Protein AF-J2XQG7-F1 (afdb_monomer_lite)

Radius of gyration: 23.98 Å; chains: 1; bounding box: 60×44×71 Å

Structure (mmCIF, N/CA/C/O backbone):
data_AF-J2XQG7-F1
#
_entry.id   AF-J2XQG7-F1
#
loop_
_atom_site.group_PDB
_atom_site.id
_atom_site.type_symbol
_atom_site.label_atom_id
_atom_site.label_alt_id
_atom_site.label_comp_id
_atom_site.label_asym_id
_atom_site.label_entity_id
_atom_site.label_seq_id
_atom_site.pdbx_PDB_ins_code
_atom_site.Cartn_x
_atom_site.Cartn_y
_atom_site.Cartn_z
_atom_site.occupancy
_atom_site.B_iso_or_equiv
_atom_site.auth_seq_id
_atom_site.auth_comp_id
_atom_site.auth_asym_id
_atom_site.auth_atom_id
_atom_site.pdbx_PDB_model_num
ATOM 1 N N . MET A 1 1 ? -38.562 15.588 11.952 1.00 36.75 1 MET A N 1
ATOM 2 C CA . MET A 1 1 ? -37.140 15.198 11.876 1.00 36.75 1 MET A CA 1
ATOM 3 C C . MET A 1 1 ? -36.953 14.105 12.907 1.00 36.75 1 MET A C 1
ATOM 5 O O . MET A 1 1 ? -37.018 14.403 14.089 1.00 36.75 1 MET A O 1
ATOM 9 N N . ASN A 1 2 ? -36.928 12.848 12.463 1.00 40.91 2 ASN A N 1
ATOM 10 C CA . ASN A 1 2 ? -36.758 11.686 13.334 1.00 40.91 2 ASN A CA 1
ATOM 11 C C . ASN A 1 2 ? -35.252 11.549 13.571 1.00 40.91 2 ASN A C 1
ATOM 13 O O . ASN A 1 2 ? -34.548 11.058 12.694 1.00 40.91 2 ASN A O 1
ATOM 17 N N . ASP A 1 3 ? -34.755 12.061 14.696 1.00 47.22 3 ASP A N 1
ATOM 18 C CA . ASP A 1 3 ? -33.438 11.660 15.183 1.00 47.22 3 ASP A CA 1
ATOM 19 C C . ASP A 1 3 ? -33.535 10.164 15.495 1.00 47.22 3 ASP A C 1
ATOM 21 O O . ASP A 1 3 ? -34.247 9.772 16.422 1.00 47.22 3 ASP A O 1
ATOM 25 N N . GLU A 1 4 ? -32.877 9.321 14.697 1.00 57.00 4 GLU A N 1
ATOM 26 C CA . GLU A 1 4 ? -32.637 7.926 15.065 1.00 57.00 4 GLU A CA 1
ATOM 27 C C . GLU A 1 4 ? -31.910 7.933 16.414 1.00 57.00 4 GLU A C 1
ATOM 29 O O . GLU A 1 4 ? -30.736 8.299 16.534 1.00 57.00 4 GLU A O 1
ATOM 34 N N . ARG A 1 5 ? -32.664 7.632 17.472 1.00 76.25 5 ARG A N 1
ATOM 35 C CA . ARG A 1 5 ? -32.152 7.515 18.832 1.00 76.25 5 ARG A CA 1
ATOM 36 C C . ARG A 1 5 ? -31.210 6.318 18.838 1.00 76.25 5 ARG A C 1
ATOM 38 O O . ARG A 1 5 ? -31.680 5.192 18.791 1.00 76.25 5 ARG A O 1
ATOM 45 N N . CYS A 1 6 ? -29.907 6.582 18.891 1.00 86.56 6 CYS A N 1
ATOM 46 C CA . CYS A 1 6 ? -28.910 5.533 19.064 1.00 86.56 6 CYS A CA 1
ATOM 47 C C . CYS A 1 6 ? -29.223 4.735 20.335 1.00 86.56 6 CYS A C 1
ATOM 49 O O . CYS A 1 6 ? -29.317 5.325 21.419 1.00 86.56 6 CYS A O 1
ATOM 51 N N . ASP A 1 7 ? -29.394 3.425 20.189 1.00 92.06 7 ASP A N 1
ATOM 52 C CA . ASP A 1 7 ? -29.777 2.517 21.268 1.00 92.06 7 ASP A CA 1
ATOM 53 C C . ASP A 1 7 ? -28.797 1.338 21.412 1.00 92.06 7 ASP A C 1
ATOM 55 O O . ASP A 1 7 ? -27.760 1.260 20.747 1.00 92.06 7 ASP A O 1
ATOM 59 N N . ILE A 1 8 ? -29.082 0.434 22.351 1.00 92.94 8 ILE A N 1
ATOM 60 C CA . ILE A 1 8 ? -28.215 -0.71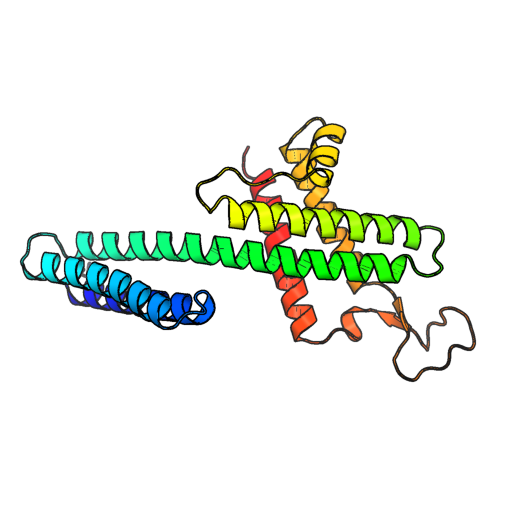2 22.648 1.00 92.94 8 ILE A CA 1
ATOM 61 C C . ILE A 1 8 ? -28.076 -1.684 21.462 1.00 92.94 8 ILE A C 1
ATOM 63 O O . ILE A 1 8 ? -27.055 -2.371 21.350 1.00 92.94 8 ILE A O 1
ATOM 67 N N . HIS A 1 9 ? -29.045 -1.732 20.543 1.00 95.06 9 HIS A N 1
ATOM 68 C CA . HIS A 1 9 ? -28.960 -2.580 19.356 1.00 95.06 9 HIS A CA 1
ATOM 69 C C . HIS A 1 9 ? -27.910 -2.059 18.375 1.00 95.06 9 HIS A C 1
ATOM 71 O O . HIS A 1 9 ? -27.166 -2.867 17.814 1.00 95.06 9 HIS A O 1
ATOM 77 N N . ASP A 1 10 ? -27.773 -0.738 18.227 1.00 96.19 10 ASP A N 1
ATOM 78 C CA . ASP A 1 10 ? -26.707 -0.140 17.413 1.00 96.19 10 ASP A CA 1
ATOM 79 C C . ASP A 1 10 ? -25.318 -0.496 17.953 1.00 96.19 10 ASP A C 1
ATOM 81 O O . ASP A 1 10 ? -24.416 -0.852 17.188 1.00 96.19 10 ASP A O 1
ATOM 85 N N . VAL A 1 11 ? -25.153 -0.441 19.280 1.00 97.00 11 VAL A N 1
ATOM 86 C CA . VAL A 1 11 ? -23.903 -0.817 19.958 1.00 97.00 11 VAL A CA 1
ATOM 87 C C . VAL A 1 11 ? -23.609 -2.299 19.750 1.00 97.00 11 VAL A C 1
ATOM 89 O O . VAL A 1 11 ? -22.506 -2.653 19.342 1.00 97.00 11 VAL A O 1
ATOM 92 N N . THR A 1 12 ? -24.604 -3.162 19.967 1.00 97.00 12 THR A N 1
ATOM 93 C CA . THR A 1 12 ? -24.468 -4.622 19.827 1.00 97.00 12 THR A CA 1
ATOM 94 C C . THR A 1 12 ? -24.119 -5.024 18.393 1.00 97.00 12 THR A C 1
ATOM 96 O O . THR A 1 12 ? -23.291 -5.911 18.172 1.00 97.00 12 THR A O 1
ATOM 99 N N . LYS A 1 13 ? -24.711 -4.348 17.401 1.00 97.69 13 LYS A N 1
ATOM 100 C CA . LYS A 1 13 ? -24.389 -4.557 15.988 1.00 97.69 13 LYS A CA 1
ATOM 101 C C . LYS A 1 13 ? -22.944 -4.166 15.685 1.00 97.69 13 LYS A C 1
ATOM 103 O O . LYS A 1 13 ? -22.204 -4.987 15.156 1.00 97.69 13 LYS A O 1
ATOM 108 N N . ALA A 1 14 ? -22.525 -2.960 16.070 1.00 97.69 14 ALA A N 1
ATOM 109 C CA . ALA A 1 14 ? -21.151 -2.510 15.848 1.00 97.69 14 ALA A CA 1
ATOM 110 C C . ALA A 1 14 ? -20.127 -3.412 16.562 1.00 97.69 14 ALA A C 1
ATOM 112 O O . ALA A 1 14 ? -19.063 -3.699 16.020 1.00 97.69 14 ALA A O 1
ATOM 113 N N . ALA A 1 15 ? -20.455 -3.881 17.767 1.00 97.75 15 ALA A N 1
ATOM 114 C CA . ALA A 1 15 ? -19.637 -4.815 18.531 1.00 97.75 15 ALA A CA 1
ATOM 115 C C . ALA A 1 15 ? -19.493 -6.162 17.807 1.00 97.75 15 ALA A C 1
ATOM 117 O O . ALA A 1 15 ? -18.392 -6.701 17.710 1.00 97.75 15 ALA A O 1
ATOM 118 N N . SER A 1 16 ? -20.586 -6.672 17.235 1.00 97.88 16 SER A N 1
ATOM 119 C CA . SER A 1 16 ? -20.568 -7.891 16.419 1.00 97.88 16 SER A CA 1
ATOM 120 C C . SER A 1 16 ? -19.705 -7.723 15.166 1.00 97.88 16 SER A C 1
ATOM 122 O O . SER A 1 16 ? -18.926 -8.619 14.841 1.00 97.88 16 SER A O 1
ATOM 124 N N . ASP A 1 17 ? -19.790 -6.568 14.499 1.00 97.81 17 ASP A N 1
ATOM 125 C CA . ASP A 1 17 ? -18.958 -6.242 13.335 1.00 97.81 17 ASP A CA 1
ATOM 126 C C . ASP A 1 17 ? -17.464 -6.188 13.714 1.00 97.81 17 ASP A C 1
ATOM 128 O O . ASP A 1 17 ? -16.626 -6.758 13.012 1.00 97.81 17 ASP A O 1
ATOM 132 N N . LEU A 1 18 ? -17.126 -5.586 14.863 1.00 97.75 18 LEU A N 1
ATOM 133 C CA . LEU A 1 18 ? -15.762 -5.561 15.403 1.00 97.75 18 LEU A CA 1
ATOM 134 C C . LEU A 1 18 ? -15.222 -6.964 15.693 1.00 97.75 18 LEU A C 1
ATOM 136 O O . LEU A 1 18 ? -14.103 -7.286 15.291 1.00 97.75 18 LEU A O 1
ATOM 140 N N . VAL A 1 19 ? -16.015 -7.817 16.342 1.00 97.56 19 VAL A N 1
ATOM 141 C CA . VAL A 1 19 ? -15.622 -9.206 16.623 1.00 97.56 19 VAL A CA 1
ATOM 142 C C . VAL A 1 19 ? -15.432 -9.994 15.329 1.00 97.56 19 VAL A C 1
ATOM 144 O O . VAL A 1 19 ? -14.422 -10.681 15.176 1.00 97.56 19 VAL A O 1
ATOM 147 N N . ALA A 1 20 ? -16.351 -9.868 14.369 1.00 96.62 20 ALA A N 1
ATOM 148 C CA . ALA A 1 20 ? -16.236 -10.531 13.072 1.00 96.62 20 ALA A CA 1
ATOM 149 C C . ALA A 1 20 ? -14.968 -10.093 12.320 1.00 96.62 20 ALA A C 1
ATOM 151 O O . ALA A 1 20 ? -14.251 -10.929 11.759 1.00 96.62 20 ALA A O 1
ATOM 152 N N . PHE A 1 21 ? -14.655 -8.798 12.358 1.00 95.56 21 PHE A N 1
ATOM 153 C CA . PHE A 1 21 ? -13.432 -8.259 11.779 1.00 95.56 21 PHE A CA 1
AT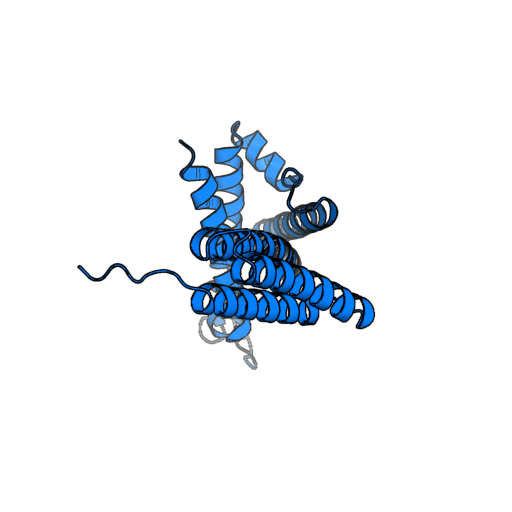OM 154 C C . PHE A 1 21 ? -12.175 -8.790 12.486 1.00 95.56 21 PHE A C 1
ATOM 156 O O . PHE A 1 21 ? -11.244 -9.246 11.817 1.00 95.56 21 PHE A O 1
ATOM 163 N N . GLY A 1 22 ? -12.175 -8.832 13.822 1.00 94.44 22 GLY A N 1
ATOM 164 C CA . GLY A 1 22 ? -11.109 -9.437 14.623 1.00 94.44 22 GLY A CA 1
ATOM 165 C C . GLY A 1 22 ? -10.866 -10.908 14.267 1.00 94.44 22 GLY A C 1
ATOM 166 O O . GLY A 1 22 ? -9.731 -11.298 13.999 1.00 94.44 22 GLY A O 1
ATOM 167 N N . CYS A 1 23 ? -11.923 -11.714 14.150 1.00 92.44 23 CYS A N 1
ATOM 168 C CA . CYS A 1 23 ? -11.818 -13.107 13.706 1.00 92.44 23 CYS A CA 1
ATOM 169 C C . CYS A 1 23 ? -11.203 -13.222 12.301 1.00 92.44 23 CYS A C 1
ATOM 171 O O . CYS A 1 23 ? -10.328 -14.059 12.071 1.00 92.44 23 CYS A O 1
ATOM 173 N N . SER A 1 24 ? -11.620 -12.360 11.366 1.00 92.75 24 SER A N 1
ATOM 174 C CA . SER A 1 24 ? -11.073 -12.335 10.005 1.00 92.75 24 SER A CA 1
ATOM 175 C C . SER A 1 24 ? -9.581 -11.985 9.988 1.00 92.75 24 SER A C 1
ATOM 177 O O . SER A 1 24 ? -8.809 -12.620 9.266 1.00 92.75 24 SER A O 1
ATOM 179 N N . ILE A 1 25 ? -9.149 -10.995 10.775 1.00 91.38 25 ILE A N 1
ATOM 180 C CA . ILE A 1 25 ? -7.727 -10.640 10.900 1.00 91.38 25 ILE A CA 1
ATOM 181 C C . ILE A 1 25 ? -6.951 -11.794 11.530 1.00 91.38 25 ILE A C 1
ATOM 183 O O . ILE A 1 25 ? -5.917 -12.190 10.999 1.00 91.38 25 ILE A O 1
ATOM 187 N N . GLY A 1 26 ? -7.463 -12.366 12.623 1.00 88.94 26 GLY A N 1
ATOM 188 C CA . GLY A 1 26 ? -6.830 -13.493 13.299 1.00 88.94 26 GLY A CA 1
ATOM 189 C C . GLY A 1 26 ? -6.571 -14.647 12.333 1.00 88.94 26 GLY A C 1
ATOM 190 O O . GLY A 1 26 ? -5.436 -15.094 12.205 1.00 88.94 26 GLY A O 1
ATOM 191 N N . ALA A 1 27 ? -7.586 -15.057 11.571 1.00 87.38 27 ALA A N 1
ATOM 192 C CA . ALA A 1 27 ? -7.476 -16.158 10.614 1.00 87.38 27 ALA A CA 1
ATOM 193 C C . ALA A 1 27 ? -6.526 -15.885 9.431 1.00 87.38 27 ALA A C 1
ATOM 195 O O . ALA A 1 27 ? -6.040 -16.830 8.813 1.00 87.38 27 ALA A O 1
ATOM 196 N N . THR A 1 28 ? -6.281 -14.617 9.087 1.00 83.19 28 THR A N 1
ATOM 197 C CA . THR A 1 28 ? -5.463 -14.240 7.920 1.00 83.19 28 THR A CA 1
ATOM 198 C C . THR A 1 28 ? -4.027 -13.859 8.271 1.00 83.19 28 THR A C 1
ATOM 200 O O . THR A 1 28 ? -3.141 -14.050 7.443 1.00 83.19 28 THR A O 1
ATOM 203 N N . GLN A 1 29 ? -3.785 -13.333 9.474 1.00 81.75 29 GLN A N 1
ATOM 204 C CA . GLN A 1 29 ? -2.489 -12.775 9.883 1.00 81.75 29 GLN A CA 1
ATOM 205 C C . GLN A 1 29 ? -1.785 -13.603 10.967 1.00 81.75 29 GLN A C 1
ATOM 207 O O . GLN A 1 29 ? -0.560 -13.554 11.076 1.00 81.75 29 GLN A O 1
ATOM 212 N N . LEU A 1 30 ? -2.528 -14.367 11.775 1.00 83.81 30 LEU A N 1
ATOM 213 C CA . LEU A 1 30 ? -1.962 -15.211 12.827 1.00 83.81 30 LEU A CA 1
ATOM 214 C C . LEU A 1 30 ? -1.954 -16.659 12.344 1.00 83.81 30 LEU A C 1
ATOM 216 O O . LEU A 1 30 ? -2.993 -17.202 11.996 1.00 83.81 30 LEU A O 1
ATOM 220 N N . TYR A 1 31 ? -0.787 -17.300 12.325 1.00 80.31 31 TYR A N 1
ATOM 221 C CA . TYR A 1 31 ? -0.660 -18.695 11.877 1.00 80.31 31 TYR A CA 1
ATOM 222 C C . TYR A 1 31 ? -0.950 -19.712 12.986 1.00 80.31 31 TYR A C 1
ATOM 224 O O . TYR A 1 31 ? -1.328 -20.847 12.705 1.00 80.31 31 TYR A O 1
ATOM 232 N N . ASP A 1 32 ? -0.760 -19.315 14.242 1.00 90.44 32 ASP A N 1
ATOM 233 C CA . ASP A 1 32 ? -0.923 -20.181 15.403 1.00 90.44 32 ASP A CA 1
ATOM 234 C C . ASP A 1 32 ? -2.371 -20.140 15.916 1.00 90.44 32 ASP A C 1
ATOM 236 O O . ASP A 1 32 ? -2.903 -19.072 16.227 1.00 90.44 32 ASP A O 1
ATOM 240 N N . SER A 1 33 ? -3.014 -21.307 16.015 1.00 86.31 33 SER A N 1
ATOM 241 C CA . SER A 1 33 ? -4.419 -21.415 16.428 1.00 86.31 33 SER A CA 1
ATOM 242 C C . SER A 1 33 ? -4.670 -20.932 17.858 1.00 86.31 33 SER A C 1
ATOM 244 O O . SER A 1 33 ? -5.756 -20.436 18.148 1.00 86.31 33 SER A O 1
ATOM 246 N N . PHE A 1 34 ? -3.688 -21.041 18.757 1.00 90.50 34 PHE A N 1
ATOM 247 C CA . PHE A 1 34 ? -3.813 -20.507 20.110 1.00 90.50 34 PHE A CA 1
ATOM 248 C C . PHE A 1 34 ? -3.767 -18.974 20.094 1.00 90.50 34 PHE A C 1
ATOM 250 O O . PHE A 1 34 ? -4.625 -18.343 20.709 1.00 90.50 34 PHE A O 1
ATOM 257 N N . LEU A 1 35 ? -2.856 -18.367 19.325 1.00 89.88 35 LEU A N 1
ATOM 258 C CA . LEU A 1 35 ? -2.821 -16.910 19.137 1.00 89.88 35 LEU A CA 1
ATOM 259 C C . LEU A 1 35 ? -4.094 -16.381 18.462 1.00 89.88 35 LEU A C 1
ATOM 261 O O . LEU A 1 35 ? -4.607 -15.340 18.868 1.00 89.88 35 LEU A O 1
ATOM 265 N N . GLN A 1 36 ? -4.642 -17.102 17.478 1.00 90.62 36 GLN A N 1
ATOM 266 C CA . GLN A 1 36 ? -5.925 -16.760 16.850 1.00 90.62 36 GLN A CA 1
ATOM 267 C C . GLN A 1 36 ? -7.070 -16.720 17.870 1.00 90.62 36 GLN A C 1
ATOM 269 O O . GLN A 1 36 ? -7.842 -15.756 17.900 1.00 90.62 36 GLN A O 1
ATOM 274 N N . LEU A 1 37 ? -7.176 -17.754 18.713 1.00 89.56 37 LEU A N 1
ATOM 275 C CA . LEU A 1 37 ? -8.199 -17.838 19.757 1.00 89.56 37 LEU A CA 1
ATOM 276 C C . LEU A 1 37 ? -8.004 -16.758 20.822 1.00 89.56 37 LEU A C 1
ATOM 278 O O . LEU A 1 37 ? -8.970 -16.103 21.208 1.00 89.56 37 LEU A O 1
ATOM 282 N N . GLN A 1 38 ? -6.764 -16.533 21.260 1.00 93.12 38 GLN A N 1
ATOM 283 C CA . GLN A 1 38 ? -6.439 -15.503 22.241 1.00 93.12 38 GLN A CA 1
ATOM 284 C C . GLN A 1 38 ? -6.799 -14.109 21.717 1.00 93.12 38 GLN A C 1
ATOM 286 O O . GLN A 1 38 ? -7.462 -13.345 22.414 1.00 93.12 38 GLN A O 1
ATOM 291 N N . PHE A 1 39 ? -6.426 -13.797 20.476 1.00 94.31 39 PHE A N 1
ATOM 292 C CA . PHE A 1 39 ? -6.758 -12.525 19.843 1.00 94.31 39 PHE A CA 1
ATOM 293 C C . PHE A 1 39 ? -8.273 -12.332 19.707 1.00 94.31 39 PHE A C 1
ATOM 295 O O . PHE A 1 39 ? -8.808 -11.310 20.133 1.00 94.31 39 PHE A O 1
ATOM 302 N N . SER A 1 40 ? -8.983 -13.344 19.199 1.00 92.56 40 SER A N 1
ATOM 303 C CA . SER A 1 40 ? -10.446 -13.296 19.059 1.00 92.56 40 SER A CA 1
ATOM 304 C C . SER A 1 40 ? -11.142 -13.126 20.415 1.00 92.56 40 SER A C 1
ATOM 306 O O . SER A 1 40 ? -12.129 -12.396 20.521 1.00 92.56 40 SER A O 1
ATOM 308 N N . SER A 1 41 ? -10.602 -13.749 21.470 1.00 94.50 41 SER A N 1
ATOM 309 C CA . SER A 1 41 ? -11.085 -13.576 22.841 1.00 94.50 41 SER A CA 1
ATOM 310 C C . SER A 1 41 ? -10.869 -12.154 23.352 1.00 94.50 41 SER A C 1
ATOM 312 O O . SER A 1 41 ? -11.775 -11.624 23.979 1.00 94.50 41 SER A O 1
ATOM 314 N N . ILE A 1 42 ? -9.717 -11.527 23.088 1.00 96.62 42 ILE A N 1
ATOM 315 C CA . ILE A 1 42 ? -9.440 -10.142 23.509 1.00 96.62 42 ILE A CA 1
ATOM 316 C C . ILE A 1 42 ? -10.454 -9.179 22.879 1.00 96.62 42 ILE A C 1
ATOM 318 O O . ILE A 1 42 ? -11.067 -8.385 23.590 1.00 96.62 42 ILE A O 1
ATOM 322 N N . VAL A 1 43 ? -10.685 -9.298 21.568 1.00 96.75 43 VAL A N 1
ATOM 323 C CA . VAL A 1 43 ? -11.647 -8.445 20.848 1.00 96.75 43 VAL A CA 1
ATOM 324 C C . VAL A 1 43 ? -13.075 -8.671 21.360 1.00 96.75 43 VAL A C 1
ATOM 326 O O . VAL A 1 43 ? -13.813 -7.713 21.586 1.00 96.75 43 VAL A O 1
ATOM 329 N N . SER A 1 44 ? -13.456 -9.930 21.597 1.00 96.94 44 SER A N 1
ATOM 330 C CA . SER A 1 44 ? -14.783 -10.277 22.127 1.00 96.94 44 SER A CA 1
ATOM 331 C C . SER A 1 44 ? -14.996 -9.762 23.550 1.00 96.94 44 SER A C 1
ATOM 333 O O . SER A 1 44 ? -16.070 -9.247 23.853 1.00 96.94 44 SER A O 1
ATOM 335 N N . SER A 1 45 ? -13.986 -9.868 24.417 1.00 97.88 45 SER A N 1
ATOM 336 C CA . SER A 1 45 ? -14.050 -9.340 25.782 1.00 97.88 45 SER A CA 1
ATOM 337 C C . SER A 1 45 ? -14.229 -7.826 25.780 1.00 97.88 45 SER A C 1
ATOM 339 O O . SER A 1 45 ? -15.148 -7.340 26.429 1.00 97.88 45 SER A O 1
ATOM 341 N N . TYR A 1 46 ? -13.443 -7.095 24.981 1.00 97.75 46 TYR A N 1
ATOM 342 C CA . TYR A 1 46 ? -13.605 -5.646 24.832 1.00 97.75 46 TYR A CA 1
ATOM 343 C C . TYR A 1 46 ? -15.024 -5.275 24.376 1.00 97.75 46 TYR A C 1
ATOM 345 O O . TYR A 1 46 ? -15.683 -4.428 24.974 1.00 97.75 46 TYR A O 1
ATOM 353 N N . ALA A 1 47 ? -15.527 -5.947 23.337 1.00 97.69 47 ALA A N 1
ATOM 354 C CA . ALA A 1 47 ? -16.859 -5.694 22.802 1.00 97.69 47 ALA A CA 1
ATOM 355 C C . ALA A 1 47 ? -17.967 -5.934 23.848 1.00 97.69 47 ALA A C 1
ATOM 357 O O . ALA A 1 47 ? -18.867 -5.105 24.003 1.00 97.69 47 ALA A O 1
ATOM 358 N N . ASN A 1 48 ? -17.871 -7.034 24.602 1.00 98.06 48 ASN A N 1
ATOM 359 C CA . ASN A 1 48 ? -18.820 -7.376 25.661 1.00 98.06 48 ASN A CA 1
ATOM 360 C C . ASN A 1 48 ? -18.764 -6.396 26.839 1.00 98.06 48 ASN A C 1
ATOM 362 O O . ASN A 1 48 ? -19.817 -6.008 27.339 1.00 98.06 48 ASN A O 1
ATOM 366 N N . GLU A 1 49 ? -17.572 -5.953 27.248 1.00 98.06 49 GLU A N 1
ATOM 367 C CA . GLU A 1 49 ? -17.408 -4.944 28.304 1.00 98.06 49 GLU A CA 1
ATOM 368 C C . GLU A 1 49 ? -18.123 -3.633 27.946 1.00 98.06 49 GLU A C 1
ATOM 370 O O . GLU A 1 49 ? -18.783 -3.028 28.793 1.00 98.06 49 GLU A O 1
ATOM 375 N N . ILE A 1 50 ? -18.057 -3.205 26.680 1.00 98.12 50 ILE A N 1
ATOM 376 C CA . ILE A 1 50 ? -18.767 -2.004 26.223 1.00 98.12 50 ILE A CA 1
ATOM 377 C C . ILE A 1 50 ? -20.285 -2.212 26.195 1.00 98.12 50 ILE A C 1
ATOM 379 O O . ILE A 1 50 ? -21.015 -1.320 26.630 1.00 98.12 50 ILE A O 1
ATOM 383 N N . ILE A 1 51 ? -20.770 -3.362 25.713 1.00 97.81 51 ILE A N 1
ATOM 384 C CA . ILE A 1 51 ? -22.208 -3.681 25.720 1.00 97.81 51 ILE A CA 1
ATOM 385 C C . ILE A 1 51 ? -22.741 -3.675 27.156 1.00 97.81 51 ILE A C 1
ATOM 387 O O . ILE A 1 51 ? -23.747 -3.021 27.426 1.00 97.81 51 ILE A O 1
ATOM 391 N N . GLN A 1 52 ? -22.045 -4.341 28.079 1.00 97.88 52 GLN A N 1
ATOM 392 C CA . GLN A 1 52 ? -22.441 -4.421 29.483 1.00 97.88 52 GLN A CA 1
ATOM 393 C C . GLN A 1 52 ? -22.459 -3.038 30.146 1.00 97.88 52 GLN A C 1
ATOM 395 O O . GLN A 1 52 ? -23.417 -2.699 30.832 1.00 97.88 52 GLN A O 1
ATOM 400 N N . ALA A 1 53 ? -21.461 -2.190 29.878 1.00 97.38 53 ALA A N 1
ATOM 401 C CA . ALA A 1 53 ? -21.442 -0.827 30.404 1.00 97.38 53 ALA A CA 1
ATOM 402 C C . ALA A 1 53 ? -22.610 0.040 29.889 1.00 97.38 53 ALA A C 1
ATOM 404 O O . ALA A 1 53 ? -23.046 0.954 30.591 1.00 97.38 53 ALA A O 1
ATOM 405 N N . VAL A 1 54 ? -23.116 -0.216 28.676 1.00 97.38 54 VAL A N 1
ATOM 406 C CA . VAL A 1 54 ? -24.324 0.448 28.151 1.00 97.38 54 VAL A CA 1
ATOM 407 C C . VAL A 1 54 ? -25.587 -0.107 28.811 1.00 97.38 54 VAL A C 1
ATOM 409 O O . VAL A 1 54 ? -26.445 0.679 29.210 1.00 97.38 54 VAL A O 1
ATOM 412 N N . ASP A 1 55 ? -25.697 -1.431 28.940 1.00 96.56 55 ASP A N 1
ATOM 413 C CA . ASP A 1 55 ? -26.857 -2.117 29.532 1.00 96.56 55 ASP A CA 1
ATOM 414 C C . ASP A 1 55 ? -27.061 -1.740 31.008 1.00 96.56 55 ASP A C 1
ATOM 416 O O . ASP A 1 55 ? -28.162 -1.400 31.436 1.00 96.56 55 ASP A O 1
ATOM 420 N N . GLU A 1 56 ? -25.967 -1.676 31.770 1.00 96.94 56 GLU A N 1
ATOM 421 C CA . GLU A 1 56 ? -25.957 -1.243 33.172 1.00 96.94 56 GLU A CA 1
ATOM 422 C C . GLU A 1 56 ? -26.123 0.282 33.336 1.00 96.94 56 GLU A C 1
ATOM 424 O O . GLU A 1 56 ? -26.185 0.792 34.457 1.00 96.94 56 GLU A O 1
ATOM 429 N N . GLY A 1 57 ? -26.186 1.036 32.233 1.00 94.69 57 GLY A N 1
ATOM 430 C CA . GLY A 1 57 ? -26.335 2.491 32.242 1.00 94.69 57 GLY A CA 1
ATOM 431 C C . GLY A 1 57 ? -25.095 3.257 32.719 1.00 94.69 57 GLY A C 1
ATOM 432 O O . GLY A 1 57 ? -25.197 4.449 33.012 1.00 94.69 57 GLY A O 1
ATOM 433 N N . LEU A 1 58 ? -23.927 2.605 32.787 1.00 97.38 58 LEU A N 1
ATOM 434 C CA . LEU A 1 58 ? -22.648 3.234 33.144 1.00 97.38 58 LEU A CA 1
ATOM 435 C C . LEU A 1 58 ? -22.174 4.215 32.063 1.00 97.38 58 LEU A C 1
ATOM 437 O O . LEU A 1 58 ? -21.546 5.230 32.373 1.00 97.38 58 LEU A O 1
ATOM 441 N N . ILE A 1 59 ? -22.480 3.926 30.795 1.00 97.00 59 ILE A N 1
ATOM 442 C CA . ILE A 1 59 ? -22.276 4.826 29.654 1.00 97.00 59 ILE A CA 1
ATOM 443 C C . ILE A 1 59 ? -23.525 4.867 28.769 1.00 97.00 59 ILE A C 1
ATOM 445 O O . ILE A 1 59 ? -24.324 3.937 28.733 1.00 97.00 59 ILE A O 1
ATOM 449 N N . SER A 1 60 ? -23.693 5.948 28.007 1.00 96.94 60 SER A N 1
ATOM 450 C CA . SER A 1 60 ? -24.783 6.029 27.024 1.00 96.94 60 SER A CA 1
ATOM 451 C C . SER A 1 60 ? -24.526 5.136 25.804 1.00 96.94 60 SER A C 1
ATOM 453 O O . SER A 1 60 ? -23.376 4.940 25.407 1.00 96.94 60 SER A O 1
ATOM 455 N N . ALA A 1 61 ? -25.591 4.692 25.127 1.00 96.19 61 ALA A N 1
ATOM 456 C CA . ALA A 1 61 ? -25.486 3.942 23.869 1.00 96.19 61 ALA A CA 1
ATOM 457 C C . ALA A 1 61 ? -24.618 4.660 22.819 1.00 96.19 61 ALA A C 1
ATOM 459 O O . ALA A 1 61 ? -23.767 4.049 22.179 1.00 96.19 61 ALA A O 1
ATOM 460 N N . ARG A 1 62 ? -24.733 5.990 22.714 1.00 96.25 62 ARG A N 1
ATOM 461 C CA . ARG A 1 62 ? -23.903 6.795 21.804 1.00 96.25 62 ARG A CA 1
ATOM 462 C C . ARG A 1 62 ? -22.411 6.732 22.152 1.00 96.25 62 ARG A C 1
ATOM 464 O O . ARG A 1 62 ? -21.583 6.641 21.251 1.00 96.25 62 ARG A O 1
ATOM 471 N N . GLN A 1 63 ? -22.066 6.788 23.441 1.00 97.38 63 GLN A N 1
ATOM 472 C CA . GLN A 1 63 ? -20.678 6.647 23.897 1.00 97.38 63 GLN A CA 1
ATOM 473 C C . GLN A 1 63 ? -20.151 5.228 23.658 1.00 97.38 63 GLN A C 1
ATOM 475 O O . GLN A 1 63 ? -19.015 5.084 23.214 1.00 97.38 63 GLN A O 1
ATOM 480 N N . GLY A 1 64 ? -20.965 4.197 23.908 1.00 97.50 64 GLY A N 1
ATOM 481 C CA . GLY A 1 64 ? -20.606 2.807 23.615 1.00 97.50 64 GLY A CA 1
ATOM 482 C C . GLY A 1 64 ? -20.338 2.585 22.12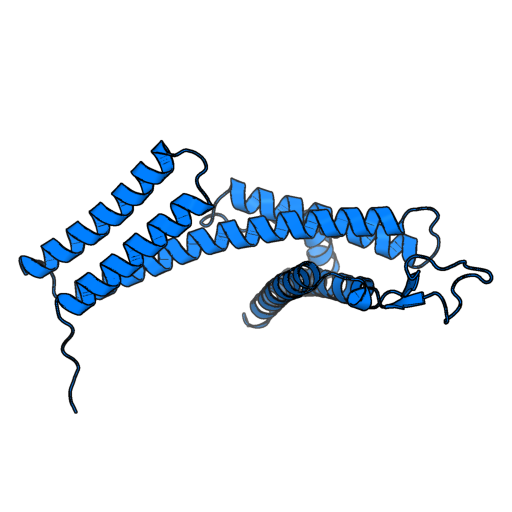6 1.00 97.50 64 GLY A C 1
ATOM 483 O O . GLY A 1 64 ? -19.288 2.066 21.757 1.00 97.50 64 GLY A O 1
ATOM 484 N N . LEU A 1 65 ? -21.230 3.079 21.262 1.00 97.81 65 LEU A N 1
ATOM 485 C CA . LEU A 1 65 ? -21.068 3.010 19.809 1.00 97.81 65 LEU A CA 1
ATOM 486 C C . LEU A 1 65 ? -19.787 3.711 19.341 1.00 97.81 65 LEU A C 1
ATOM 488 O O . LEU A 1 65 ? -19.091 3.194 18.469 1.00 97.81 65 LEU A O 1
ATOM 492 N N . GLN A 1 66 ? -19.468 4.874 19.916 1.00 97.81 66 GLN A N 1
ATOM 493 C CA . GLN A 1 66 ? -18.244 5.599 19.582 1.00 97.81 66 GLN A CA 1
ATOM 494 C C . GLN A 1 66 ? -16.996 4.792 19.957 1.00 97.81 66 GLN A C 1
ATOM 496 O O . GLN A 1 66 ? -16.136 4.607 19.104 1.00 97.81 66 GLN A O 1
ATOM 501 N N . LYS A 1 67 ? -16.934 4.235 21.175 1.00 98.19 67 LYS A N 1
ATOM 502 C CA . LYS A 1 67 ? -15.799 3.407 21.617 1.00 98.19 67 LYS A CA 1
ATOM 503 C C . LYS A 1 67 ? -15.556 2.206 20.701 1.00 98.19 67 LYS A C 1
ATOM 505 O O . LYS A 1 67 ? -14.429 1.986 20.277 1.00 98.19 67 LYS A O 1
ATOM 510 N N . ILE A 1 68 ? -16.615 1.479 20.334 1.00 98.31 68 ILE A N 1
ATOM 511 C CA . ILE A 1 68 ? -16.508 0.349 19.398 1.00 98.31 68 ILE A CA 1
ATOM 512 C C . ILE A 1 68 ? -15.992 0.799 18.026 1.00 98.31 68 ILE A C 1
ATOM 514 O O . ILE A 1 68 ? -15.163 0.120 17.424 1.00 98.31 68 ILE A O 1
ATOM 518 N N . ARG A 1 69 ? -16.478 1.936 17.512 1.00 97.88 69 ARG A N 1
ATOM 519 C CA . ARG A 1 69 ? -16.033 2.472 16.216 1.00 97.88 69 ARG A CA 1
ATOM 520 C C . ARG A 1 69 ? -14.576 2.913 16.242 1.00 97.88 69 ARG A C 1
ATOM 522 O O . ARG A 1 69 ? -13.876 2.668 15.263 1.00 97.88 69 ARG A O 1
ATOM 529 N N . ASP A 1 70 ? -14.142 3.537 17.330 1.00 98.19 70 ASP A N 1
ATOM 530 C CA . ASP A 1 70 ? -12.757 3.965 17.511 1.00 98.19 70 ASP A CA 1
ATOM 531 C C . ASP A 1 70 ? -11.824 2.746 17.556 1.00 98.19 70 ASP A C 1
ATOM 533 O O . ASP A 1 70 ? -10.855 2.700 16.800 1.00 98.19 70 ASP A O 1
ATOM 537 N N . GLU A 1 71 ? -12.183 1.708 18.321 1.00 97.81 71 GLU A N 1
ATOM 538 C CA . GLU A 1 71 ? -11.432 0.445 18.368 1.00 97.81 71 GLU A CA 1
ATOM 539 C C . GLU A 1 71 ? -11.387 -0.244 16.997 1.00 97.81 71 GLU A C 1
ATOM 541 O O . GLU A 1 71 ? -10.334 -0.681 16.535 1.00 97.81 71 GLU A O 1
ATOM 546 N N . HIS A 1 72 ? -12.522 -0.300 16.292 1.00 97.62 72 HIS A N 1
ATOM 547 C CA . HIS A 1 72 ? -12.581 -0.856 14.942 1.00 97.62 72 HIS A CA 1
ATOM 548 C C . HIS A 1 72 ? -11.684 -0.087 13.967 1.00 97.62 72 HIS A C 1
ATOM 550 O O . HIS A 1 72 ? -10.982 -0.694 13.155 1.00 97.62 72 HIS A O 1
ATOM 556 N N . ALA A 1 73 ? -11.692 1.246 14.030 1.00 97.12 73 ALA A N 1
ATOM 557 C CA . ALA A 1 73 ? -10.851 2.087 13.189 1.00 97.12 73 ALA A CA 1
ATOM 558 C C . ALA A 1 73 ? -9.361 1.890 13.502 1.00 97.12 73 ALA A C 1
ATOM 560 O O . ALA A 1 73 ? -8.557 1.763 12.574 1.00 97.12 73 ALA A O 1
ATOM 561 N N . GLU A 1 74 ? -8.995 1.807 14.781 1.00 95.94 74 GLU A N 1
ATOM 562 C CA . GLU A 1 74 ? -7.621 1.554 15.213 1.00 95.94 74 GLU A CA 1
ATOM 563 C C . GLU A 1 74 ? -7.134 0.177 14.746 1.00 95.94 74 GLU A C 1
ATOM 565 O O . GLU A 1 74 ? -6.095 0.073 14.082 1.00 95.94 74 GLU A O 1
ATOM 570 N N . LEU A 1 75 ? -7.914 -0.875 15.011 1.00 95.00 75 LEU A N 1
ATOM 571 C CA . LEU A 1 75 ? -7.588 -2.232 14.589 1.00 95.00 75 LEU A CA 1
ATOM 572 C C . LEU A 1 75 ? -7.492 -2.332 13.062 1.00 95.00 75 LEU A C 1
ATOM 574 O O . LEU A 1 75 ? -6.552 -2.930 12.533 1.00 95.00 75 LEU A O 1
ATOM 578 N N . SER A 1 76 ? -8.424 -1.705 12.339 1.00 95.50 76 SER A N 1
ATOM 579 C CA . SER A 1 76 ? -8.406 -1.670 10.876 1.00 95.50 76 SER A CA 1
ATOM 580 C C . SER A 1 76 ? -7.184 -0.935 10.339 1.00 95.50 76 SER A C 1
ATOM 582 O O . SER A 1 76 ? -6.617 -1.370 9.336 1.00 95.50 76 SER A O 1
ATOM 584 N N . SER A 1 77 ? -6.772 0.160 10.977 1.00 95.44 77 SER A N 1
ATOM 585 C CA . SER A 1 77 ? -5.575 0.911 10.596 1.00 95.44 77 SER A CA 1
ATOM 586 C C . SER A 1 77 ? -4.319 0.050 10.747 1.00 95.44 77 SER A C 1
ATOM 588 O O . SER A 1 77 ? -3.541 -0.086 9.800 1.00 95.44 77 SER A O 1
ATOM 590 N N . LYS A 1 78 ? -4.171 -0.631 11.891 1.00 94.62 78 LYS A N 1
ATOM 591 C CA . LYS A 1 78 ? -3.045 -1.541 12.160 1.00 94.62 78 LYS A CA 1
ATOM 592 C C . LYS A 1 78 ? -3.028 -2.728 11.193 1.00 94.62 78 LYS A C 1
ATOM 594 O O . LYS A 1 78 ? -1.988 -3.037 10.614 1.00 94.62 78 LYS A O 1
ATOM 599 N N . ALA A 1 79 ? -4.175 -3.359 10.948 1.00 93.62 79 ALA A N 1
ATOM 600 C CA . ALA A 1 79 ? -4.278 -4.461 9.991 1.00 93.62 79 ALA A CA 1
ATOM 601 C C . ALA A 1 79 ? -3.935 -4.020 8.558 1.00 93.62 79 ALA A C 1
ATOM 603 O O . ALA A 1 79 ? -3.198 -4.711 7.845 1.00 93.62 79 ALA A O 1
ATOM 604 N N . MET A 1 80 ? -4.425 -2.847 8.142 1.00 93.44 80 MET A N 1
ATOM 605 C CA . MET A 1 80 ? -4.112 -2.270 6.837 1.00 93.44 80 MET A CA 1
ATOM 606 C C . MET A 1 80 ? -2.623 -1.932 6.720 1.00 93.44 80 MET A C 1
ATOM 608 O O . MET A 1 80 ? -2.033 -2.212 5.680 1.00 93.44 80 MET A O 1
ATOM 612 N N . PHE A 1 81 ? -1.998 -1.403 7.776 1.00 95.06 81 PHE A N 1
ATOM 613 C CA . PHE A 1 81 ? -0.561 -1.127 7.808 1.00 95.06 81 PHE A CA 1
ATOM 614 C C . PHE A 1 81 ? 0.260 -2.383 7.489 1.00 95.06 81 PHE A C 1
ATOM 616 O O . PHE A 1 81 ? 1.055 -2.374 6.548 1.00 95.06 81 PHE A O 1
ATOM 623 N N . TYR A 1 82 ? 0.046 -3.488 8.209 1.00 94.44 82 TYR A N 1
ATOM 624 C CA . TYR A 1 82 ? 0.795 -4.725 7.955 1.00 94.44 82 TYR A CA 1
ATOM 625 C C . TYR A 1 82 ? 0.484 -5.319 6.577 1.00 94.44 82 TYR A C 1
ATOM 627 O O . TYR A 1 82 ? 1.395 -5.763 5.879 1.00 94.44 82 TYR A O 1
ATOM 635 N N . THR A 1 83 ? -0.778 -5.256 6.144 1.00 93.38 83 THR A N 1
ATOM 636 C CA . THR A 1 83 ? -1.197 -5.740 4.820 1.00 93.38 83 THR A CA 1
ATOM 637 C C . THR A 1 83 ? -0.515 -4.965 3.690 1.00 93.38 83 THR A C 1
ATOM 639 O O . THR A 1 83 ? 0.034 -5.573 2.773 1.00 93.38 83 THR A O 1
ATOM 642 N N . GLN A 1 84 ? -0.501 -3.631 3.759 1.00 95.38 84 GLN A N 1
ATOM 643 C CA . GLN A 1 84 ? 0.133 -2.778 2.750 1.00 95.38 84 GLN A CA 1
ATOM 644 C C . GLN A 1 84 ? 1.640 -3.007 2.683 1.00 95.38 84 GLN A C 1
ATOM 646 O O . GLN A 1 84 ? 2.179 -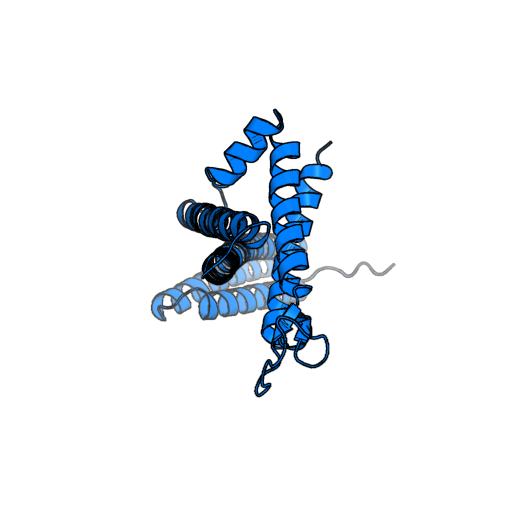3.153 1.587 1.00 95.38 84 GLN A O 1
ATOM 651 N N . ASN A 1 85 ? 2.311 -3.121 3.832 1.00 96.88 85 ASN A N 1
ATOM 652 C CA . ASN A 1 85 ? 3.740 -3.418 3.840 1.00 96.88 85 ASN A CA 1
ATOM 653 C C . ASN A 1 85 ? 4.032 -4.835 3.305 1.00 96.88 85 ASN A C 1
ATOM 655 O O . ASN A 1 85 ? 4.979 -5.027 2.544 1.00 96.88 85 ASN A O 1
ATOM 659 N N . GLY A 1 86 ? 3.187 -5.825 3.611 1.00 95.69 86 GLY A N 1
ATOM 660 C CA . GLY A 1 86 ? 3.283 -7.163 3.019 1.00 95.69 86 GLY A CA 1
ATOM 661 C C . GLY A 1 86 ? 3.154 -7.143 1.490 1.00 95.69 86 GLY A C 1
ATOM 662 O O . GLY A 1 86 ? 3.968 -7.747 0.790 1.00 95.69 86 GLY A O 1
ATOM 663 N N . ILE A 1 87 ? 2.186 -6.386 0.960 1.00 96.38 87 ILE A N 1
ATOM 664 C CA . ILE A 1 87 ? 2.032 -6.148 -0.485 1.00 96.38 87 ILE A CA 1
ATOM 665 C C . ILE A 1 87 ? 3.287 -5.481 -1.061 1.00 96.38 87 ILE A C 1
ATOM 667 O O . ILE A 1 87 ? 3.777 -5.922 -2.099 1.00 96.38 87 ILE A O 1
ATOM 671 N N . GLY A 1 88 ? 3.842 -4.472 -0.383 1.00 97.50 88 GLY A N 1
ATOM 672 C CA . GLY A 1 88 ? 5.055 -3.773 -0.812 1.00 97.50 88 GLY A CA 1
ATOM 673 C C . GLY A 1 88 ? 6.286 -4.682 -0.911 1.00 97.50 88 GLY A C 1
ATOM 674 O O . GLY A 1 88 ? 7.059 -4.569 -1.863 1.00 97.50 88 GLY A O 1
ATOM 675 N N . ILE A 1 89 ? 6.441 -5.646 0.005 1.00 98.38 89 ILE A N 1
ATOM 676 C CA . ILE A 1 89 ? 7.498 -6.671 -0.078 1.00 98.38 89 ILE A CA 1
ATOM 677 C C . ILE A 1 89 ? 7.302 -7.556 -1.315 1.00 98.38 89 ILE A C 1
ATOM 679 O O . ILE A 1 89 ? 8.252 -7.783 -2.069 1.00 98.38 89 ILE A O 1
ATOM 683 N N . LEU A 1 90 ? 6.078 -8.046 -1.542 1.00 97.75 90 LEU A N 1
ATOM 684 C CA . LEU A 1 90 ? 5.763 -8.895 -2.696 1.00 97.75 90 LEU A CA 1
ATOM 685 C C . LEU A 1 90 ? 5.987 -8.154 -4.021 1.00 97.75 90 LEU A C 1
ATOM 687 O O . LEU A 1 90 ? 6.628 -8.693 -4.925 1.00 97.75 90 LEU A O 1
ATOM 691 N N . ALA A 1 91 ? 5.520 -6.909 -4.118 1.00 97.19 91 ALA A N 1
ATOM 692 C CA . ALA A 1 91 ? 5.736 -6.047 -5.275 1.00 97.19 91 ALA A CA 1
ATOM 693 C C . ALA A 1 91 ? 7.233 -5.797 -5.516 1.00 97.19 91 ALA A C 1
ATOM 695 O O . ALA A 1 91 ? 7.717 -5.970 -6.637 1.00 97.19 91 ALA A O 1
ATOM 696 N N . GLY A 1 92 ? 7.998 -5.498 -4.461 1.00 97.94 92 GLY A N 1
ATOM 697 C CA . GLY A 1 92 ? 9.446 -5.323 -4.554 1.00 97.94 92 GLY A CA 1
ATOM 698 C C . GLY A 1 92 ? 10.167 -6.575 -5.066 1.00 97.94 92 GLY A C 1
ATOM 699 O O . GLY A 1 92 ? 11.050 -6.481 -5.921 1.00 97.94 92 GLY A O 1
ATOM 700 N N . ALA A 1 93 ? 9.747 -7.771 -4.640 1.00 98.25 93 ALA A N 1
ATOM 701 C CA . ALA A 1 93 ? 10.292 -9.029 -5.157 1.00 98.25 93 ALA A CA 1
ATOM 702 C C . ALA A 1 93 ? 9.993 -9.224 -6.656 1.00 98.25 93 ALA A C 1
ATOM 704 O O . ALA A 1 93 ? 10.881 -9.622 -7.419 1.00 98.25 93 ALA A O 1
ATOM 705 N N . MET A 1 94 ? 8.778 -8.888 -7.102 1.00 96.31 94 MET A N 1
ATOM 706 C CA . MET A 1 94 ? 8.410 -8.918 -8.523 1.00 96.31 94 MET A CA 1
ATOM 707 C C . MET A 1 94 ? 9.211 -7.903 -9.352 1.00 96.31 94 MET A C 1
ATOM 709 O O . MET A 1 94 ? 9.637 -8.224 -10.468 1.00 96.31 94 MET A O 1
ATOM 713 N N . GLN A 1 95 ? 9.482 -6.710 -8.812 1.00 96.94 95 GLN A N 1
ATOM 714 C CA . GLN A 1 95 ? 10.357 -5.723 -9.449 1.00 96.94 95 GLN A CA 1
ATOM 715 C C . GLN A 1 95 ? 11.785 -6.262 -9.591 1.00 96.94 95 GLN A C 1
ATOM 717 O O . GLN A 1 95 ? 12.336 -6.219 -10.690 1.00 96.94 95 GLN A O 1
ATOM 722 N N . VAL A 1 96 ? 12.364 -6.863 -8.543 1.00 98.00 96 VAL A N 1
ATOM 723 C CA . VAL A 1 96 ? 13.698 -7.491 -8.620 1.00 98.00 96 VAL A CA 1
ATOM 724 C C . VAL A 1 96 ? 13.734 -8.583 -9.691 1.00 98.00 96 VAL A C 1
ATOM 726 O O . VAL A 1 96 ? 14.653 -8.607 -10.514 1.00 98.00 96 VAL A O 1
ATOM 729 N N . GLN A 1 97 ? 12.725 -9.457 -9.735 1.00 95.44 97 GLN A N 1
ATOM 730 C CA . GLN A 1 97 ? 12.632 -10.514 -10.746 1.00 95.44 97 GLN A CA 1
ATOM 731 C C . GLN A 1 97 ? 12.532 -9.938 -12.167 1.00 95.44 97 GLN A C 1
ATOM 733 O O . GLN A 1 97 ? 13.240 -10.385 -13.078 1.00 95.44 97 GLN A O 1
ATOM 738 N N . THR A 1 98 ? 11.690 -8.922 -12.357 1.00 92.88 98 THR A N 1
ATOM 739 C CA . THR A 1 98 ? 11.532 -8.217 -13.636 1.00 92.88 98 THR A CA 1
ATOM 740 C C . THR A 1 98 ? 12.848 -7.571 -14.060 1.00 92.88 98 THR A C 1
ATOM 742 O O . THR A 1 98 ? 13.296 -7.770 -15.193 1.00 92.88 98 THR A O 1
ATOM 745 N N . GLY A 1 99 ? 13.528 -6.886 -13.141 1.00 94.19 99 GLY A N 1
ATOM 746 C CA . GLY A 1 99 ? 14.830 -6.275 -13.374 1.00 94.19 99 GLY A CA 1
ATOM 747 C C . GLY A 1 99 ? 15.895 -7.295 -13.771 1.00 94.19 99 GLY A C 1
ATOM 748 O O . GLY A 1 99 ? 16.526 -7.145 -14.817 1.00 94.19 99 GLY A O 1
ATOM 749 N N . ALA A 1 100 ? 16.028 -8.394 -13.025 1.00 93.62 100 ALA A N 1
ATOM 750 C CA . ALA A 1 100 ? 16.952 -9.481 -13.349 1.00 93.62 100 ALA A CA 1
ATOM 751 C C . ALA A 1 100 ? 16.682 -10.084 -14.742 1.00 93.62 100 ALA A C 1
ATOM 753 O O . ALA A 1 100 ? 17.618 -10.369 -15.494 1.00 93.62 100 ALA A O 1
ATOM 754 N N . SER A 1 101 ? 15.408 -10.219 -15.127 1.00 89.56 101 SER A N 1
ATOM 755 C CA . SER A 1 101 ? 15.032 -10.700 -16.462 1.00 89.56 101 SER A CA 1
ATOM 756 C C . SER A 1 101 ? 15.478 -9.746 -17.579 1.00 89.56 101 SER A C 1
ATOM 758 O O . SER A 1 101 ? 15.927 -10.198 -18.638 1.00 89.56 101 SER A O 1
ATOM 760 N N . LEU A 1 102 ? 15.409 -8.433 -17.331 1.00 89.75 102 LEU A N 1
ATOM 761 C CA . LEU A 1 102 ? 15.828 -7.394 -18.270 1.00 89.75 102 LEU A CA 1
ATOM 762 C C . LEU A 1 102 ? 17.345 -7.313 -18.406 1.00 89.75 102 LEU A C 1
ATOM 764 O O . LEU A 1 102 ? 17.805 -6.977 -19.494 1.00 89.75 102 LEU A O 1
ATOM 768 N N . LEU A 1 103 ? 18.097 -7.666 -17.359 1.00 91.12 103 LEU A N 1
ATOM 769 C CA . LEU A 1 103 ? 19.564 -7.666 -17.348 1.00 91.12 103 LEU A CA 1
ATOM 770 C C . LEU A 1 103 ? 20.191 -8.811 -18.163 1.00 91.12 103 LEU A C 1
ATOM 772 O O . LEU A 1 103 ? 21.371 -8.764 -18.523 1.00 91.12 103 LEU A O 1
ATOM 776 N N . ARG A 1 104 ? 19.420 -9.852 -18.500 1.00 83.06 104 ARG A N 1
ATOM 777 C CA . ARG A 1 104 ? 19.933 -11.002 -19.255 1.00 83.06 104 ARG A CA 1
ATOM 778 C C . ARG A 1 104 ? 20.260 -10.605 -20.703 1.00 83.06 104 ARG A C 1
ATOM 780 O O . ARG A 1 104 ? 19.364 -10.352 -21.508 1.00 83.06 104 ARG A O 1
ATOM 787 N N . ASN A 1 105 ? 21.551 -10.610 -21.052 1.00 64.25 105 ASN A N 1
ATOM 788 C CA . ASN A 1 105 ? 22.088 -10.265 -22.381 1.00 64.25 105 ASN A CA 1
ATOM 789 C C . ASN A 1 105 ? 21.720 -8.845 -22.874 1.00 64.25 105 ASN A C 1
ATOM 791 O O . ASN A 1 105 ? 21.521 -8.622 -24.074 1.00 64.25 105 ASN A O 1
ATOM 795 N N . SER A 1 106 ? 21.603 -7.873 -21.964 1.00 75.12 106 SER A N 1
ATOM 796 C CA . SER A 1 106 ? 21.120 -6.521 -22.275 1.00 75.12 106 SER A CA 1
ATOM 797 C C . SER A 1 106 ? 22.206 -5.477 -22.543 1.00 75.12 106 SER A C 1
ATOM 799 O O . SER A 1 106 ? 23.269 -5.479 -21.933 1.00 75.12 106 SER A O 1
ATOM 801 N N . ARG A 1 107 ? 21.874 -4.522 -23.420 1.00 72.25 107 ARG A N 1
ATOM 802 C CA . ARG A 1 107 ? 22.573 -3.245 -23.651 1.00 72.25 107 ARG A CA 1
ATOM 803 C C . ARG A 1 107 ? 21.532 -2.122 -23.752 1.00 72.25 107 ARG A C 1
ATOM 805 O O . ARG A 1 107 ? 20.358 -2.399 -24.015 1.00 72.25 107 ARG A O 1
ATOM 812 N N . GLY A 1 108 ? 21.961 -0.871 -23.594 1.00 84.88 108 GLY A N 1
ATOM 813 C CA . GLY A 1 108 ? 21.090 0.302 -23.726 1.00 84.88 108 GLY A CA 1
ATOM 814 C C . GLY A 1 108 ? 19.981 0.337 -22.670 1.00 84.88 108 GLY A C 1
ATOM 815 O O . GLY A 1 108 ? 20.204 -0.068 -21.533 1.00 84.88 108 GLY A O 1
ATOM 816 N N . ILE A 1 109 ? 18.777 0.771 -23.060 1.00 83.31 109 ILE A N 1
ATOM 817 C CA . ILE A 1 109 ? 17.659 1.043 -22.136 1.00 83.31 109 ILE A CA 1
ATOM 818 C C . ILE A 1 109 ? 17.271 -0.140 -21.236 1.00 83.31 109 ILE A C 1
ATOM 820 O O . ILE A 1 109 ? 16.842 0.072 -20.112 1.00 83.31 109 ILE A O 1
ATOM 824 N N . LYS A 1 110 ? 17.467 -1.385 -21.695 1.00 85.69 110 LYS A N 1
ATOM 825 C CA . LYS A 1 110 ? 17.174 -2.586 -20.896 1.00 85.69 110 LYS A CA 1
ATOM 826 C C . LYS A 1 110 ? 18.113 -2.755 -19.703 1.00 85.69 110 LYS A C 1
ATOM 828 O O . LYS A 1 110 ? 17.688 -3.260 -18.671 1.00 85.69 110 LYS A O 1
ATOM 833 N N . LEU A 1 111 ? 19.378 -2.354 -19.861 1.00 90.94 111 LEU A N 1
ATOM 834 C CA . LEU A 1 111 ? 20.367 -2.419 -18.788 1.00 90.94 111 LEU A CA 1
ATOM 835 C C . LEU A 1 111 ? 20.016 -1.405 -17.698 1.00 90.94 111 LEU A C 1
ATOM 837 O O . LEU A 1 111 ? 19.935 -1.770 -16.531 1.00 90.94 111 LEU A O 1
ATOM 841 N N . THR A 1 112 ? 19.761 -0.153 -18.089 1.00 91.06 112 THR A N 1
ATOM 842 C CA . THR A 1 112 ? 19.415 0.911 -17.140 1.00 91.06 112 THR A CA 1
ATOM 843 C C . THR A 1 112 ? 18.093 0.615 -16.446 1.00 91.06 112 THR A C 1
ATOM 845 O O . THR A 1 112 ? 18.074 0.581 -15.222 1.00 91.06 112 THR A O 1
ATOM 848 N N . SER A 1 113 ? 17.028 0.287 -17.190 1.00 91.31 113 SER A N 1
ATOM 849 C CA . SER A 1 113 ? 15.738 -0.069 -16.588 1.00 91.31 113 SER A CA 1
ATOM 850 C C . SER A 1 113 ? 15.861 -1.290 -15.678 1.00 91.31 113 SER A C 1
ATOM 852 O O . SER A 1 113 ? 15.308 -1.292 -14.586 1.00 91.31 113 SER A O 1
ATOM 854 N N . GLY A 1 114 ? 16.613 -2.317 -16.098 1.00 94.25 114 GLY A N 1
ATOM 855 C CA . GLY A 1 114 ? 16.831 -3.530 -15.311 1.00 94.25 114 GLY A CA 1
ATOM 856 C C . GLY A 1 114 ? 17.496 -3.249 -13.964 1.00 94.25 114 GLY A C 1
ATOM 857 O O . GLY A 1 114 ? 17.023 -3.739 -12.942 1.00 94.25 114 GLY A O 1
ATOM 858 N N . LEU A 1 115 ? 18.540 -2.412 -13.945 1.00 96.00 115 LEU A N 1
ATOM 859 C CA . LEU A 1 115 ? 19.180 -1.971 -12.703 1.00 96.00 115 LEU A CA 1
ATOM 860 C C . LEU A 1 115 ? 18.228 -1.137 -11.839 1.00 96.00 115 LEU A C 1
ATOM 862 O O . LEU A 1 115 ? 18.183 -1.347 -10.629 1.00 96.00 115 LEU A O 1
ATOM 866 N N . THR A 1 116 ? 17.445 -0.236 -12.441 1.00 96.75 116 THR A N 1
ATOM 867 C CA . THR A 1 116 ? 16.465 0.576 -11.706 1.00 96.75 116 THR A CA 1
ATOM 868 C C . THR A 1 116 ? 15.400 -0.298 -11.040 1.00 96.75 116 THR A C 1
ATOM 870 O O . THR A 1 116 ? 15.157 -0.118 -9.853 1.00 96.75 116 THR A O 1
ATOM 873 N N . TYR A 1 117 ? 14.840 -1.291 -11.743 1.00 97.62 117 TYR A N 1
ATOM 874 C CA . TYR A 1 117 ? 13.896 -2.257 -11.162 1.00 97.62 117 TYR A CA 1
ATOM 875 C C . TYR A 1 117 ? 14.483 -3.016 -9.972 1.00 97.62 117 TYR A C 1
ATOM 877 O O . TYR A 1 117 ? 13.816 -3.163 -8.954 1.00 97.62 117 TYR A O 1
ATOM 885 N N . VAL A 1 118 ? 15.723 -3.509 -10.086 1.00 98.12 118 VAL A N 1
ATOM 886 C CA . VAL A 1 118 ? 16.369 -4.228 -8.977 1.00 98.12 118 VAL A CA 1
ATOM 887 C C . VAL A 1 118 ? 16.591 -3.296 -7.788 1.00 98.12 118 VAL A C 1
ATOM 889 O O . VAL A 1 118 ? 16.315 -3.686 -6.658 1.00 98.12 118 VAL A O 1
ATOM 892 N N . ALA A 1 119 ? 17.059 -2.070 -8.031 1.00 98.31 119 ALA A N 1
ATOM 893 C CA . ALA A 1 119 ? 17.316 -1.095 -6.978 1.00 98.31 119 ALA A CA 1
ATOM 894 C C . ALA A 1 119 ? 16.031 -0.689 -6.239 1.00 98.31 119 ALA A C 1
ATOM 896 O O . ALA A 1 119 ? 15.983 -0.782 -5.014 1.00 98.31 119 ALA A O 1
ATOM 897 N N . HIS A 1 120 ? 14.989 -0.286 -6.970 1.00 98.19 120 HIS A N 1
ATOM 898 C CA . HIS A 1 120 ? 13.692 0.076 -6.388 1.00 98.19 120 HIS A CA 1
ATOM 899 C C . HIS A 1 120 ? 13.029 -1.121 -5.709 1.00 98.19 120 HIS A C 1
ATOM 901 O O . HIS A 1 120 ? 12.629 -1.012 -4.557 1.00 98.19 120 HIS A O 1
ATOM 907 N N . GLY A 1 121 ? 13.039 -2.298 -6.339 1.00 98.12 121 GLY A N 1
ATOM 908 C CA . GLY A 1 121 ? 12.475 -3.509 -5.747 1.00 98.12 121 GLY A CA 1
ATOM 909 C C . GLY A 1 121 ? 13.156 -3.918 -4.440 1.00 98.12 121 GLY A C 1
ATOM 910 O O . GLY A 1 121 ? 12.484 -4.215 -3.453 1.00 98.12 121 GLY A O 1
ATOM 911 N N . ALA A 1 122 ? 14.491 -3.865 -4.385 1.00 98.56 122 ALA A N 1
ATOM 912 C CA . ALA A 1 122 ? 15.238 -4.116 -3.155 1.00 98.56 122 ALA A CA 1
ATOM 913 C C . ALA A 1 122 ? 14.957 -3.053 -2.078 1.00 98.56 122 ALA A C 1
ATOM 915 O O . ALA A 1 122 ? 14.837 -3.392 -0.900 1.00 98.56 122 ALA A O 1
ATOM 916 N N . ASN A 1 123 ? 14.822 -1.781 -2.468 1.00 98.62 123 ASN A N 1
ATOM 917 C CA . ASN A 1 123 ? 14.477 -0.701 -1.546 1.00 98.62 123 ASN A CA 1
ATOM 918 C C . ASN A 1 123 ? 13.056 -0.863 -0.988 1.00 98.62 123 ASN A C 1
ATOM 920 O O . ASN A 1 123 ? 12.872 -0.733 0.217 1.00 98.62 123 ASN A O 1
ATOM 924 N N . ASN A 1 124 ? 12.086 -1.233 -1.826 1.00 97.75 124 ASN A N 1
ATOM 925 C CA . ASN A 1 124 ? 10.715 -1.523 -1.413 1.00 97.75 124 ASN A CA 1
ATOM 926 C C . ASN A 1 124 ? 10.677 -2.693 -0.423 1.00 97.75 124 ASN A C 1
ATOM 928 O O . ASN A 1 124 ? 10.047 -2.574 0.625 1.00 97.75 124 ASN A O 1
ATOM 932 N N . ILE A 1 125 ? 11.415 -3.780 -0.666 1.00 98.69 125 ILE A N 1
ATOM 933 C CA . ILE A 1 125 ? 11.538 -4.870 0.318 1.00 98.69 125 ILE A CA 1
ATOM 934 C C . ILE A 1 125 ? 12.113 -4.346 1.641 1.00 98.69 125 ILE A C 1
ATOM 936 O O . ILE A 1 125 ? 11.551 -4.620 2.698 1.00 98.69 125 ILE A O 1
ATOM 940 N N . TYR A 1 126 ? 13.209 -3.583 1.590 1.00 98.62 126 TYR A N 1
ATOM 941 C CA . TYR A 1 126 ? 13.878 -3.057 2.781 1.00 98.62 126 TYR A CA 1
ATOM 942 C C . TYR A 1 126 ? 12.970 -2.144 3.616 1.00 98.62 126 TYR A C 1
ATOM 944 O O . TYR A 1 126 ? 12.849 -2.333 4.825 1.00 98.62 126 TYR A O 1
ATOM 952 N N . GLU A 1 127 ? 12.321 -1.167 2.983 1.00 98.38 127 GLU A N 1
ATOM 953 C CA . GLU A 1 127 ? 11.468 -0.198 3.673 1.00 98.38 127 GLU A CA 1
ATOM 954 C C . GLU A 1 127 ? 10.236 -0.864 4.280 1.00 98.38 127 GLU A C 1
ATOM 956 O O . GLU A 1 127 ? 9.945 -0.657 5.457 1.00 98.38 127 GLU A O 1
ATOM 961 N N . ASN A 1 128 ? 9.552 -1.715 3.513 1.00 98.25 128 ASN A N 1
ATOM 962 C CA . ASN A 1 128 ? 8.344 -2.380 3.987 1.00 98.25 128 ASN A CA 1
ATOM 963 C C . ASN A 1 128 ? 8.650 -3.425 5.075 1.00 98.25 128 ASN A C 1
ATOM 965 O O . ASN A 1 128 ? 7.919 -3.517 6.060 1.00 98.25 128 ASN A O 1
ATOM 969 N N . ALA A 1 129 ? 9.755 -4.172 4.964 1.00 98.25 129 ALA A N 1
ATOM 970 C CA . ALA A 1 129 ? 10.188 -5.082 6.027 1.00 98.25 129 ALA A CA 1
ATOM 971 C C . ALA A 1 129 ? 10.584 -4.320 7.301 1.00 98.25 129 ALA A C 1
ATOM 973 O O . ALA A 1 129 ? 10.212 -4.727 8.401 1.00 98.25 129 ALA A O 1
ATOM 974 N N . GLY A 1 130 ? 11.287 -3.192 7.158 1.00 98.25 130 GLY A N 1
ATOM 975 C CA . GLY A 1 130 ? 11.621 -2.315 8.278 1.00 98.25 130 GLY A CA 1
ATOM 976 C C . GLY A 1 130 ? 10.380 -1.747 8.966 1.00 98.25 130 GLY A C 1
ATOM 977 O O . GLY A 1 130 ? 10.308 -1.746 10.191 1.00 98.25 130 GLY A O 1
ATOM 978 N N . ASN A 1 131 ? 9.367 -1.334 8.202 1.00 97.81 131 ASN A N 1
ATOM 979 C CA . ASN A 1 131 ? 8.087 -0.870 8.746 1.00 97.81 131 ASN A CA 1
ATOM 980 C C . ASN A 1 131 ? 7.366 -1.963 9.541 1.00 97.81 131 ASN A C 1
ATOM 982 O O . ASN A 1 131 ? 6.895 -1.700 10.642 1.00 97.81 131 ASN A O 1
ATOM 986 N N . ILE A 1 132 ? 7.311 -3.195 9.025 1.00 96.81 132 ILE A N 1
ATOM 987 C CA . ILE A 1 132 ? 6.717 -4.326 9.757 1.00 96.81 132 ILE A CA 1
ATOM 988 C C . ILE A 1 132 ? 7.479 -4.583 11.060 1.00 96.81 132 ILE A C 1
ATOM 990 O O . ILE A 1 132 ? 6.853 -4.762 12.102 1.00 96.81 132 ILE A O 1
ATOM 994 N N . TYR A 1 133 ? 8.813 -4.582 11.002 1.00 97.50 133 TYR A N 1
ATOM 995 C CA . TYR A 1 133 ? 9.667 -4.834 12.161 1.00 97.50 133 TYR A CA 1
ATOM 996 C C . TYR A 1 133 ? 9.524 -3.756 13.246 1.00 97.50 133 TYR A C 1
ATOM 998 O O . TYR A 1 133 ? 9.451 -4.082 14.427 1.00 97.50 133 TYR A O 1
ATOM 1006 N N . ASN A 1 134 ? 9.465 -2.482 12.849 1.00 96.88 134 ASN A N 1
ATOM 1007 C CA . ASN A 1 134 ? 9.362 -1.354 13.777 1.00 96.88 134 ASN A CA 1
ATOM 1008 C C . ASN A 1 134 ? 7.925 -1.115 14.279 1.00 96.88 134 ASN A C 1
ATOM 1010 O O . ASN A 1 134 ? 7.743 -0.562 15.361 1.00 96.88 134 ASN A O 1
ATOM 1014 N N . GLY A 1 135 ? 6.918 -1.543 13.516 1.00 95.31 135 GLY A N 1
ATOM 1015 C CA . GLY A 1 135 ? 5.504 -1.396 13.849 1.00 95.31 135 GLY A CA 1
ATOM 1016 C C . GLY A 1 135 ? 4.871 -0.076 13.374 1.00 95.31 135 GLY A C 1
ATOM 1017 O O . GLY A 1 135 ? 5.569 0.832 12.919 1.00 95.31 135 GLY A O 1
ATOM 1018 N N . PRO A 1 136 ? 3.531 0.028 13.464 1.00 94.38 136 PRO A N 1
ATOM 1019 C CA . PRO A 1 136 ? 2.747 1.143 12.918 1.00 94.38 136 PRO A CA 1
ATOM 1020 C C . PRO A 1 136 ? 2.975 2.487 13.620 1.00 94.38 136 PRO A C 1
ATOM 1022 O O . PRO A 1 136 ? 2.755 3.528 13.007 1.00 94.38 136 PRO A O 1
ATOM 1025 N N . ASP A 1 137 ? 3.424 2.472 14.875 1.00 94.25 137 ASP A N 1
ATOM 1026 C CA . ASP A 1 137 ? 3.631 3.685 15.677 1.00 94.25 137 ASP A CA 1
ATOM 1027 C C . ASP A 1 137 ? 5.030 4.298 15.482 1.00 94.25 137 ASP A C 1
ATOM 1029 O O . ASP A 1 137 ? 5.318 5.398 15.959 1.00 94.25 137 ASP A O 1
ATOM 1033 N N . ALA A 1 138 ? 5.923 3.592 14.783 1.00 95.12 138 ALA A N 1
ATOM 1034 C CA . ALA A 1 138 ? 7.268 4.062 14.494 1.00 95.12 138 ALA A CA 1
ATOM 1035 C C . ALA A 1 138 ? 7.305 4.935 13.225 1.00 95.12 138 ALA A C 1
ATOM 1037 O O . ALA A 1 138 ? 6.519 4.733 12.295 1.00 95.12 138 ALA A O 1
ATOM 1038 N N . PRO A 1 139 ? 8.264 5.876 13.118 1.00 93.75 139 PRO A N 1
ATOM 1039 C CA . PRO A 1 139 ? 8.511 6.584 11.868 1.00 93.75 139 PRO A CA 1
ATOM 1040 C C . PRO A 1 139 ? 8.793 5.610 10.717 1.00 93.75 139 PRO A C 1
ATOM 1042 O O . PRO A 1 139 ? 9.514 4.624 10.890 1.00 93.75 139 PRO A O 1
ATOM 1045 N N . SER A 1 140 ? 8.273 5.913 9.525 1.00 93.06 140 SER A N 1
ATOM 1046 C CA . SER A 1 140 ? 8.474 5.062 8.351 1.00 93.06 140 SER A CA 1
ATOM 1047 C C . SER A 1 140 ? 9.958 4.886 8.020 1.00 93.06 140 SER A C 1
ATOM 1049 O O . SER A 1 140 ? 10.732 5.844 7.965 1.00 93.06 140 SER A O 1
ATOM 1051 N N . THR A 1 141 ? 10.346 3.649 7.735 1.00 97.50 141 THR A N 1
ATOM 1052 C CA . THR A 1 141 ? 11.703 3.277 7.338 1.00 97.50 141 THR A CA 1
ATOM 1053 C C . THR A 1 141 ? 12.028 3.882 5.978 1.00 97.50 141 THR A C 1
ATOM 1055 O O . THR A 1 141 ? 11.309 3.658 5.007 1.00 97.50 141 THR A O 1
ATOM 1058 N N . VAL A 1 142 ? 13.138 4.621 5.884 1.00 97.88 142 VAL A N 1
ATOM 1059 C CA . VAL A 1 142 ? 13.621 5.215 4.628 1.00 97.88 142 VAL A CA 1
ATOM 1060 C C . VAL A 1 142 ? 14.905 4.526 4.182 1.00 97.88 142 VAL A C 1
ATOM 1062 O O . VAL A 1 142 ? 15.954 4.644 4.823 1.00 97.88 142 VAL A O 1
ATOM 1065 N N . GLY A 1 143 ? 14.807 3.814 3.068 1.00 97.56 143 GLY A N 1
ATOM 1066 C CA . GLY A 1 143 ? 15.872 3.058 2.444 1.00 97.56 143 GLY A CA 1
ATOM 1067 C C . GLY A 1 143 ? 16.821 3.926 1.616 1.00 97.56 143 GLY A C 1
ATOM 1068 O O . GLY A 1 143 ? 16.556 5.103 1.341 1.00 97.56 143 GLY A O 1
ATOM 1069 N N . PRO A 1 144 ? 17.979 3.362 1.241 1.00 97.62 144 PRO A N 1
ATOM 1070 C CA . PRO A 1 144 ? 19.0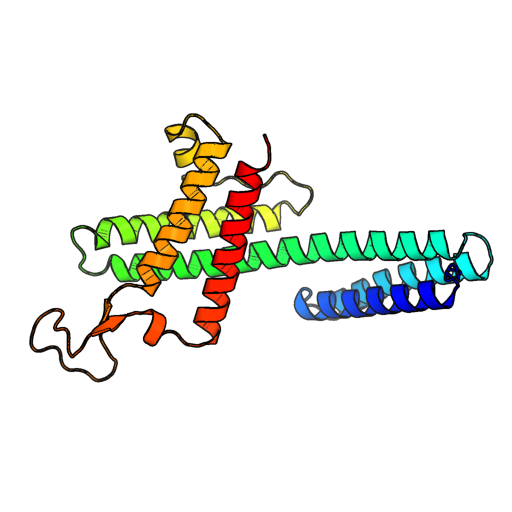57 4.108 0.604 1.00 97.62 144 PRO A CA 1
ATOM 1071 C C . PRO A 1 144 ? 18.673 4.678 -0.763 1.00 97.62 144 PRO A C 1
ATOM 1073 O O . PRO A 1 144 ? 19.080 5.796 -1.070 1.00 97.62 144 PRO A O 1
ATOM 1076 N N . ILE A 1 145 ? 17.870 3.967 -1.565 1.00 98.38 145 ILE A N 1
ATOM 1077 C CA . ILE A 1 145 ? 17.497 4.446 -2.903 1.00 98.38 145 ILE A CA 1
ATOM 1078 C C . ILE A 1 145 ? 16.615 5.684 -2.782 1.00 98.38 145 ILE A C 1
ATOM 1080 O O . ILE A 1 145 ? 16.917 6.706 -3.396 1.00 98.38 145 ILE A O 1
ATOM 1084 N N . ARG A 1 146 ? 15.587 5.650 -1.927 1.00 97.81 146 ARG A N 1
ATOM 1085 C CA . ARG A 1 146 ? 14.725 6.814 -1.688 1.00 97.81 146 ARG A CA 1
ATOM 1086 C C . ARG A 1 146 ? 15.502 7.994 -1.098 1.00 97.81 146 ARG A C 1
ATOM 1088 O O . ARG A 1 146 ? 15.317 9.122 -1.549 1.00 97.81 146 ARG A O 1
ATOM 1095 N N . LYS A 1 147 ? 16.456 7.745 -0.190 1.00 98.12 147 LYS A N 1
ATOM 1096 C CA . LYS A 1 147 ? 17.379 8.787 0.305 1.00 98.12 147 LYS A CA 1
ATOM 1097 C C . LYS A 1 147 ? 18.199 9.433 -0.811 1.00 98.12 147 LYS A C 1
ATOM 1099 O O . LYS A 1 147 ? 18.408 10.641 -0.775 1.00 98.12 147 LYS A O 1
ATOM 1104 N N . THR A 1 148 ? 18.642 8.673 -1.814 1.00 98.19 148 THR A N 1
ATOM 1105 C CA . THR A 1 148 ? 19.330 9.248 -2.980 1.00 98.19 148 THR A CA 1
ATOM 1106 C C . THR A 1 148 ? 18.422 10.210 -3.747 1.00 98.19 148 THR A C 1
ATOM 1108 O O . THR A 1 148 ? 18.871 11.300 -4.084 1.00 98.19 148 THR A O 1
ATOM 1111 N N . TYR A 1 149 ? 17.148 9.871 -3.967 1.00 98.25 149 TYR A N 1
ATOM 1112 C CA . TYR A 1 149 ? 16.198 10.796 -4.603 1.00 98.25 149 TYR A CA 1
ATOM 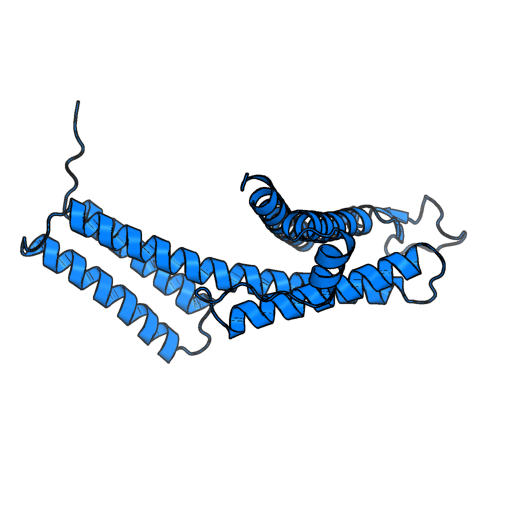1113 C C . TYR A 1 149 ? 15.974 12.066 -3.775 1.00 98.25 149 TYR A C 1
ATOM 1115 O O . TYR A 1 149 ? 16.018 13.160 -4.329 1.00 98.25 149 TYR A O 1
ATOM 1123 N N . GLN A 1 150 ? 15.789 11.936 -2.459 1.00 98.25 150 GLN A N 1
ATOM 1124 C CA . GLN A 1 150 ? 15.660 13.077 -1.538 1.00 98.25 150 GLN A CA 1
ATOM 1125 C C . GLN A 1 150 ? 16.888 13.989 -1.581 1.00 98.25 150 GLN A C 1
ATOM 1127 O O . GLN A 1 150 ? 16.749 15.209 -1.614 1.00 98.25 150 GLN A O 1
ATOM 1132 N N . HIS A 1 151 ? 18.082 13.397 -1.617 1.00 98.06 151 HIS A N 1
ATOM 1133 C CA . HIS A 1 151 ? 19.334 14.136 -1.692 1.00 98.06 151 HIS A CA 1
ATOM 1134 C C . HIS A 1 151 ? 19.492 14.871 -3.027 1.00 98.06 151 HIS A C 1
ATOM 1136 O O . HIS A 1 151 ? 19.773 16.063 -3.028 1.00 98.06 151 HIS A O 1
ATOM 1142 N N . LEU A 1 152 ? 19.263 14.189 -4.154 1.00 97.81 152 LEU A N 1
ATOM 1143 C CA . LEU A 1 152 ? 19.376 14.787 -5.490 1.00 97.81 152 LEU A CA 1
ATOM 1144 C C . LEU A 1 152 ? 18.320 15.867 -5.754 1.00 97.81 152 LEU A C 1
ATOM 1146 O O . LEU A 1 152 ? 18.568 16.778 -6.536 1.00 97.81 152 LEU A O 1
ATOM 1150 N N . ALA A 1 153 ? 17.149 15.756 -5.127 1.00 97.19 153 ALA A N 1
ATOM 1151 C CA . ALA A 1 153 ? 16.087 16.752 -5.221 1.00 97.19 153 ALA A CA 1
ATOM 1152 C C . ALA A 1 153 ? 16.261 17.924 -4.240 1.00 97.19 153 ALA A C 1
ATOM 1154 O O . ALA A 1 153 ? 15.457 18.852 -4.280 1.00 97.19 153 ALA A O 1
ATOM 1155 N N . GLU A 1 154 ? 17.236 17.847 -3.324 1.00 97.00 154 GLU A N 1
ATOM 1156 C CA . GLU A 1 154 ? 17.453 18.801 -2.223 1.00 97.00 154 GLU A CA 1
ATOM 1157 C C . GLU A 1 154 ? 16.188 19.077 -1.380 1.00 97.00 154 GLU A C 1
ATOM 1159 O O . GLU A 1 154 ? 16.069 20.087 -0.688 1.00 97.00 154 GLU A O 1
ATOM 1164 N N . ASN A 1 155 ? 15.215 18.163 -1.427 1.00 96.75 155 ASN A N 1
ATOM 1165 C CA . ASN A 1 155 ? 13.920 18.292 -0.779 1.00 96.75 155 ASN A CA 1
ATOM 1166 C C . ASN A 1 155 ? 13.308 16.904 -0.568 1.00 96.75 155 ASN A C 1
ATOM 1168 O O . ASN A 1 155 ? 13.148 16.128 -1.513 1.00 96.75 155 ASN A O 1
ATOM 1172 N N . THR A 1 156 ? 12.926 16.604 0.674 1.00 95.56 156 THR A N 1
ATOM 1173 C CA . THR A 1 156 ? 12.390 15.291 1.049 1.00 95.56 156 THR A CA 1
ATOM 1174 C C . THR A 1 156 ? 11.097 14.950 0.309 1.00 95.56 156 THR A C 1
ATOM 1176 O O . THR A 1 156 ? 11.001 13.862 -0.256 1.00 95.56 156 THR A O 1
ATOM 1179 N N . LYS A 1 157 ? 10.127 15.873 0.264 1.00 94.81 157 LYS A N 1
ATOM 1180 C CA . LYS A 1 157 ? 8.826 15.646 -0.389 1.00 94.81 157 LYS A CA 1
ATOM 1181 C C . LYS A 1 157 ? 8.991 15.485 -1.895 1.00 94.81 157 LYS A C 1
ATOM 1183 O O . LYS A 1 157 ? 8.496 14.523 -2.473 1.00 94.81 157 LYS A O 1
ATOM 1188 N N . THR A 1 158 ? 9.757 16.373 -2.529 1.00 96.56 158 THR A N 1
ATOM 1189 C CA . THR A 1 158 ? 10.053 16.284 -3.965 1.00 96.56 158 THR A CA 1
ATOM 1190 C C . THR A 1 158 ? 10.772 14.979 -4.295 1.00 96.56 158 THR A C 1
ATOM 1192 O O . THR A 1 158 ? 10.394 14.296 -5.243 1.00 96.56 158 THR A O 1
ATOM 1195 N N . GLY A 1 159 ? 11.764 14.583 -3.494 1.00 97.50 159 GLY A N 1
ATOM 1196 C CA . GLY A 1 159 ? 12.468 13.316 -3.670 1.00 97.50 159 GLY A CA 1
ATOM 1197 C C . GLY A 1 159 ? 11.562 12.096 -3.526 1.00 97.50 159 GLY A C 1
ATOM 1198 O O . GLY A 1 159 ? 11.650 11.183 -4.345 1.00 97.50 159 GLY A O 1
ATOM 1199 N N . ASN A 1 160 ? 10.657 12.091 -2.543 1.00 97.44 160 ASN A N 1
ATOM 1200 C CA . ASN A 1 160 ? 9.659 11.031 -2.378 1.00 97.44 160 ASN A CA 1
ATOM 1201 C C . ASN A 1 160 ? 8.719 10.958 -3.585 1.00 97.44 160 ASN A C 1
ATOM 1203 O O . ASN A 1 160 ? 8.535 9.885 -4.158 1.00 97.44 160 ASN A O 1
ATOM 1207 N N . THR A 1 161 ? 8.188 12.100 -4.025 1.00 97.44 161 THR A N 1
ATOM 1208 C CA . THR A 1 161 ? 7.332 12.188 -5.212 1.00 97.44 161 THR A CA 1
ATOM 1209 C C . THR A 1 161 ? 8.043 11.666 -6.458 1.00 97.44 161 THR A C 1
ATOM 1211 O O . THR A 1 161 ? 7.456 10.883 -7.205 1.00 97.44 161 THR A O 1
ATOM 1214 N N . ILE A 1 162 ? 9.313 12.032 -6.680 1.00 97.88 162 ILE A N 1
ATOM 1215 C CA . ILE A 1 162 ? 10.098 11.519 -7.813 1.00 97.88 162 ILE A CA 1
ATOM 1216 C C . ILE A 1 162 ? 10.315 10.008 -7.678 1.00 97.88 162 ILE A C 1
ATOM 1218 O O . ILE A 1 162 ? 10.117 9.295 -8.658 1.00 97.88 162 ILE A O 1
ATOM 1222 N N . TYR A 1 163 ? 10.687 9.512 -6.494 1.00 98.12 163 TYR A N 1
ATOM 1223 C CA . TYR A 1 163 ? 10.886 8.081 -6.245 1.00 98.12 163 TYR A CA 1
ATOM 1224 C C . TYR A 1 163 ? 9.639 7.270 -6.626 1.00 98.12 163 TYR A C 1
ATOM 1226 O O . TYR A 1 163 ? 9.720 6.394 -7.487 1.00 98.12 163 TYR A O 1
ATOM 1234 N N . TYR A 1 164 ? 8.474 7.627 -6.078 1.00 97.69 164 TYR A N 1
ATOM 1235 C CA . TYR A 1 164 ? 7.214 6.940 -6.374 1.00 97.69 164 TYR A CA 1
ATOM 1236 C C . TYR A 1 164 ? 6.760 7.121 -7.830 1.00 97.69 164 TYR A C 1
ATOM 1238 O O . TYR A 1 164 ? 6.195 6.204 -8.423 1.00 97.69 164 TYR A O 1
ATOM 1246 N N . SER A 1 165 ? 7.036 8.277 -8.442 1.00 97.75 165 SER A N 1
ATOM 1247 C CA . SER A 1 165 ? 6.734 8.511 -9.863 1.00 97.75 165 SER A CA 1
ATOM 1248 C C . SER A 1 165 ? 7.579 7.628 -10.780 1.00 97.75 165 SER A C 1
ATOM 1250 O O . SER A 1 165 ? 7.085 7.143 -11.797 1.00 97.75 165 SER A O 1
ATOM 1252 N N . VAL A 1 166 ? 8.851 7.402 -10.432 1.00 97.62 166 VAL A N 1
ATOM 1253 C CA . VAL A 1 166 ? 9.711 6.459 -11.158 1.00 97.62 166 VAL A CA 1
ATOM 1254 C C . VAL A 1 166 ? 9.174 5.041 -11.009 1.00 97.62 166 VAL A C 1
ATOM 1256 O O . VAL A 1 166 ? 9.094 4.341 -12.015 1.00 97.62 166 VAL A O 1
ATOM 1259 N N . ASP A 1 167 ? 8.747 4.645 -9.812 1.00 96.06 167 ASP A N 1
ATOM 1260 C CA . ASP A 1 167 ? 8.157 3.326 -9.569 1.00 96.06 167 ASP A CA 1
ATOM 1261 C C . ASP A 1 167 ? 6.890 3.085 -10.415 1.00 96.06 167 ASP A C 1
ATOM 1263 O O . ASP A 1 167 ? 6.796 2.070 -11.110 1.00 96.06 167 ASP A O 1
ATOM 1267 N N . LEU A 1 168 ? 5.970 4.057 -10.481 1.00 96.38 168 LEU A N 1
ATOM 1268 C CA . LEU A 1 168 ? 4.812 3.999 -11.391 1.00 96.38 168 LEU A CA 1
ATOM 1269 C C . LEU A 1 168 ? 5.225 3.960 -12.867 1.00 96.38 168 LEU A C 1
ATOM 1271 O O . LEU A 1 168 ? 4.647 3.230 -13.673 1.00 96.38 168 LEU A O 1
ATOM 1275 N N . GLY A 1 169 ? 6.240 4.741 -13.242 1.00 96.62 169 GLY A N 1
ATOM 1276 C CA . GLY A 1 169 ? 6.779 4.739 -14.600 1.00 96.62 169 GLY A CA 1
ATOM 1277 C C . GLY A 1 169 ? 7.355 3.377 -14.992 1.00 96.62 169 GLY A C 1
ATOM 1278 O O . GLY A 1 169 ? 7.190 2.943 -16.135 1.00 96.62 169 GLY A O 1
ATOM 1279 N N . LEU A 1 170 ? 7.989 2.681 -14.046 1.00 95.38 170 LEU A N 1
ATOM 1280 C CA . LEU A 1 170 ? 8.459 1.313 -14.219 1.00 95.38 170 LEU A CA 1
ATOM 1281 C C . LEU A 1 170 ? 7.281 0.344 -14.402 1.00 95.38 170 LEU A C 1
ATOM 1283 O O . LEU A 1 170 ? 7.315 -0.433 -15.352 1.00 95.38 170 LEU A O 1
ATOM 1287 N N . SER A 1 171 ? 6.229 0.404 -13.586 1.00 93.94 171 SER A N 1
ATOM 1288 C CA . SER A 1 171 ? 5.005 -0.402 -13.794 1.00 93.94 171 SER A CA 1
ATOM 1289 C C . SER A 1 171 ? 4.419 -0.206 -15.208 1.00 93.94 171 SER A C 1
ATOM 1291 O O . SER A 1 171 ? 4.267 -1.146 -15.998 1.00 93.94 171 SER A O 1
ATOM 1293 N N . ALA A 1 172 ? 4.219 1.049 -15.622 1.00 94.88 172 ALA A N 1
ATOM 1294 C CA . ALA A 1 172 ? 3.707 1.353 -16.957 1.00 94.88 172 ALA A CA 1
ATOM 1295 C C . ALA A 1 172 ? 4.644 0.840 -18.069 1.00 94.88 172 ALA A C 1
ATOM 1297 O O . ALA A 1 172 ? 4.191 0.312 -19.092 1.00 94.88 172 ALA A O 1
ATOM 1298 N N . PHE A 1 173 ? 5.961 0.965 -17.877 1.00 92.06 173 PHE A N 1
ATOM 1299 C CA . PHE A 1 173 ? 6.959 0.487 -18.829 1.00 92.06 173 PHE A CA 1
ATOM 1300 C C . PHE A 1 173 ? 6.945 -1.040 -18.980 1.00 92.06 173 PHE A C 1
ATOM 1302 O O . PHE A 1 173 ? 7.017 -1.523 -20.117 1.00 92.06 173 PHE A O 1
ATOM 1309 N N . SER A 1 174 ? 6.834 -1.815 -17.894 1.00 89.94 174 SER A N 1
ATOM 1310 C CA . SER A 1 174 ? 6.741 -3.283 -17.975 1.00 89.94 174 SER A CA 1
ATOM 1311 C C . SER A 1 174 ? 5.442 -3.699 -18.654 1.00 89.94 174 SER A C 1
ATOM 1313 O O . SER A 1 174 ? 5.498 -4.457 -19.625 1.00 89.94 174 SER A O 1
ATOM 1315 N N . ALA A 1 175 ? 4.296 -3.155 -18.235 1.00 93.06 175 ALA A N 1
ATOM 1316 C CA . ALA A 1 175 ? 2.984 -3.481 -18.797 1.00 93.06 175 ALA A CA 1
ATOM 1317 C C . ALA A 1 175 ? 2.902 -3.190 -20.307 1.00 93.06 175 ALA A C 1
ATOM 1319 O O . ALA A 1 175 ? 2.335 -3.968 -21.086 1.00 93.06 175 ALA A O 1
ATOM 1320 N N . MET A 1 176 ? 3.523 -2.089 -20.742 1.00 93.06 176 MET A N 1
ATOM 1321 C CA . MET A 1 176 ? 3.556 -1.674 -22.143 1.00 93.06 176 MET A CA 1
ATOM 1322 C C . MET A 1 176 ? 4.726 -2.267 -22.931 1.00 93.06 176 MET A C 1
ATOM 1324 O O . MET A 1 176 ? 4.779 -2.098 -24.150 1.00 93.06 176 MET A O 1
ATOM 1328 N N . SER A 1 177 ? 5.661 -2.982 -22.313 1.00 89.25 177 SER A N 1
ATOM 1329 C CA . SER A 1 177 ? 6.780 -3.581 -23.044 1.00 89.25 177 SER A CA 1
ATOM 1330 C C . SER A 1 177 ? 6.311 -4.665 -24.018 1.00 89.25 177 SER A C 1
ATOM 1332 O O . SER A 1 177 ? 5.341 -5.379 -23.771 1.00 89.25 177 SER A O 1
ATOM 1334 N N . LEU A 1 178 ? 7.003 -4.782 -25.158 1.00 89.19 178 LEU A N 1
ATOM 1335 C CA . LEU A 1 178 ? 6.747 -5.851 -26.123 1.00 89.19 178 LEU A CA 1
ATOM 1336 C C . LEU A 1 178 ? 7.385 -7.158 -25.644 1.00 89.19 178 LEU A C 1
ATOM 1338 O O . LEU A 1 178 ? 8.607 -7.242 -25.486 1.00 89.19 178 LEU A O 1
ATOM 1342 N N . VAL A 1 179 ? 6.553 -8.180 -25.485 1.00 87.56 179 VAL A N 1
ATOM 1343 C CA . VAL A 1 179 ? 6.922 -9.550 -25.129 1.00 87.56 179 VAL A CA 1
ATOM 1344 C C . VAL A 1 179 ? 6.572 -10.490 -26.275 1.00 87.56 179 VAL A C 1
ATOM 1346 O O . VAL A 1 179 ? 5.633 -10.253 -27.036 1.00 87.56 179 VAL A O 1
ATOM 1349 N N . ARG A 1 180 ? 7.373 -11.542 -26.439 1.00 87.12 180 ARG A N 1
ATOM 1350 C CA . ARG A 1 180 ? 7.149 -12.544 -27.483 1.00 87.12 180 ARG A CA 1
ATOM 1351 C C . ARG A 1 180 ? 5.926 -13.379 -27.112 1.00 87.12 180 ARG A C 1
ATOM 1353 O O . ARG A 1 180 ? 5.780 -13.779 -25.963 1.00 87.12 180 ARG A O 1
ATOM 1360 N N . LYS A 1 181 ? 5.047 -13.643 -28.071 1.00 88.38 181 LYS A N 1
ATOM 1361 C CA . LYS A 1 181 ? 3.896 -14.537 -27.918 1.00 88.38 181 LYS A CA 1
ATOM 1362 C C . LYS A 1 181 ? 4.361 -15.962 -27.647 1.00 88.38 181 LYS A C 1
ATOM 1364 O O . LYS A 1 181 ? 5.328 -16.432 -28.254 1.00 88.38 181 LYS A O 1
ATOM 1369 N N . ASN A 1 182 ? 3.638 -16.664 -26.780 1.00 83.19 182 ASN A N 1
ATOM 1370 C CA . ASN A 1 182 ? 3.865 -18.088 -26.551 1.00 83.19 182 ASN A CA 1
ATOM 1371 C C . ASN A 1 182 ? 3.702 -18.869 -27.866 1.00 83.19 182 ASN A C 1
ATOM 1373 O O . ASN A 1 182 ? 2.872 -18.517 -28.702 1.00 83.19 182 ASN A O 1
ATOM 1377 N N . TYR A 1 183 ? 4.504 -19.921 -28.051 1.00 83.56 183 TYR A N 1
ATOM 1378 C CA . TYR A 1 183 ? 4.457 -20.814 -29.223 1.00 83.56 183 TYR A CA 1
ATOM 1379 C C . TYR A 1 183 ? 4.706 -20.148 -30.590 1.00 83.56 183 TYR A C 1
ATOM 1381 O O . TYR A 1 183 ? 4.262 -20.650 -31.618 1.00 83.56 183 TYR A O 1
ATOM 1389 N N . THR A 1 184 ? 5.451 -19.041 -30.627 1.00 84.00 184 THR A N 1
ATOM 1390 C CA . THR A 1 184 ? 5.879 -18.404 -31.883 1.00 84.00 184 THR A CA 1
ATOM 1391 C C . THR A 1 184 ? 7.334 -18.705 -32.211 1.00 84.00 184 THR A C 1
ATOM 1393 O O . THR A 1 184 ? 8.150 -18.861 -31.301 1.00 84.00 184 THR A O 1
ATOM 1396 N N . LEU A 1 185 ? 7.684 -18.751 -33.500 1.00 83.75 185 LEU A N 1
ATOM 1397 C CA . LEU A 1 185 ? 9.066 -18.831 -33.981 1.00 83.75 185 LEU A CA 1
ATOM 1398 C C . LEU A 1 185 ? 9.502 -17.455 -34.500 1.00 83.75 185 LEU A C 1
ATOM 1400 O O . LEU A 1 185 ? 8.916 -16.926 -35.439 1.00 83.75 185 LEU A O 1
ATOM 1404 N N . GLU A 1 186 ? 10.540 -16.885 -33.893 1.00 81.19 186 GLU A N 1
ATOM 1405 C CA . GLU A 1 186 ? 11.090 -15.587 -34.287 1.00 81.19 186 GLU A CA 1
ATOM 1406 C C . GLU A 1 186 ? 12.076 -15.772 -35.446 1.00 81.19 186 GLU A C 1
ATOM 1408 O O . GLU A 1 186 ? 13.198 -16.234 -35.248 1.00 81.19 186 GLU A O 1
ATOM 1413 N N . LEU A 1 187 ? 11.638 -15.429 -36.659 1.00 80.88 187 LEU A N 1
ATOM 1414 C CA . LEU A 1 187 ? 12.492 -15.425 -37.854 1.00 80.88 187 LEU A CA 1
ATOM 1415 C C . LEU A 1 187 ? 13.260 -14.104 -38.003 1.00 80.88 187 LEU A C 1
ATOM 1417 O O . LEU A 1 187 ? 14.388 -14.094 -38.489 1.00 80.88 187 LEU A O 1
ATOM 1421 N N . PHE A 1 188 ? 12.673 -12.996 -37.539 1.00 79.50 188 PHE A N 1
ATOM 1422 C CA . PHE A 1 188 ? 13.296 -11.675 -37.503 1.00 79.50 188 PHE A CA 1
ATOM 1423 C C . PHE A 1 188 ? 13.221 -11.108 -36.093 1.00 79.50 188 PHE A C 1
ATOM 1425 O O . PHE A 1 188 ? 12.196 -11.212 -35.426 1.00 79.50 188 PHE A O 1
ATOM 1432 N N . ARG A 1 189 ? 14.307 -10.474 -35.641 1.00 76.88 189 ARG A N 1
ATOM 1433 C CA . ARG A 1 189 ? 14.385 -9.963 -34.273 1.00 76.88 189 ARG A CA 1
ATOM 1434 C C . ARG A 1 189 ? 13.298 -8.909 -34.019 1.00 76.88 189 ARG A C 1
ATOM 1436 O O . ARG A 1 189 ? 13.360 -7.837 -34.617 1.00 76.88 189 ARG A O 1
ATOM 1443 N N . LYS A 1 190 ? 12.391 -9.165 -33.070 1.00 73.12 190 LYS A N 1
ATOM 1444 C CA . LYS A 1 190 ? 11.265 -8.283 -32.693 1.00 73.12 190 LYS A CA 1
ATOM 1445 C C . LYS A 1 190 ? 10.302 -7.941 -33.840 1.00 73.12 190 LYS A C 1
ATOM 1447 O O . LYS A 1 190 ? 9.916 -6.782 -33.993 1.00 73.12 190 LYS A O 1
ATOM 1452 N N . ASP A 1 191 ? 9.907 -8.923 -34.642 1.00 81.06 191 ASP A N 1
ATOM 1453 C CA . ASP A 1 191 ? 8.869 -8.710 -35.651 1.00 81.06 191 ASP A CA 1
ATOM 1454 C C . ASP A 1 191 ? 7.484 -8.423 -35.016 1.00 81.06 191 ASP A C 1
ATOM 1456 O O . ASP A 1 191 ? 7.178 -8.911 -33.925 1.00 81.06 191 ASP A O 1
ATOM 1460 N N . PRO A 1 192 ? 6.614 -7.633 -35.669 1.00 82.31 192 PRO A N 1
ATOM 1461 C CA . PRO A 1 192 ? 5.313 -7.269 -35.104 1.00 82.31 192 PRO A CA 1
ATOM 1462 C C . PRO A 1 192 ? 4.308 -8.433 -35.052 1.00 82.31 192 PRO A C 1
ATOM 1464 O O . PRO A 1 192 ? 3.278 -8.314 -34.392 1.00 82.31 192 PRO A O 1
ATOM 1467 N N . ILE A 1 193 ? 4.573 -9.552 -35.732 1.00 85.88 193 ILE A N 1
ATOM 1468 C CA . ILE A 1 193 ? 3.654 -10.696 -35.805 1.00 85.88 193 ILE A CA 1
ATOM 1469 C C . ILE A 1 193 ? 3.779 -11.539 -34.527 1.00 85.88 193 ILE A C 1
ATOM 1471 O O . ILE A 1 193 ? 2.768 -11.947 -33.943 1.00 85.88 193 ILE A O 1
ATOM 1475 N N . ASN A 1 194 ? 5.008 -11.727 -34.044 1.00 87.94 194 ASN A N 1
ATOM 1476 C CA . ASN A 1 194 ? 5.344 -12.584 -32.909 1.00 87.94 194 ASN A CA 1
ATOM 1477 C C . ASN A 1 194 ? 5.385 -11.863 -31.556 1.00 87.94 194 ASN A C 1
ATOM 1479 O O . ASN A 1 194 ? 5.629 -12.512 -30.541 1.00 87.94 194 ASN A O 1
ATOM 1483 N N . TYR A 1 195 ? 5.143 -10.552 -31.507 1.00 90.88 195 TYR A N 1
ATOM 1484 C CA . TYR A 1 195 ? 5.201 -9.762 -30.275 1.00 90.88 195 TYR A CA 1
ATOM 1485 C C . TYR A 1 195 ? 3.867 -9.089 -29.957 1.00 90.88 195 TYR A C 1
ATOM 1487 O O . TYR A 1 195 ? 3.096 -8.721 -30.840 1.00 90.88 195 TYR A O 1
ATOM 1495 N N . GLU A 1 196 ? 3.596 -8.909 -28.671 1.00 92.38 196 GLU A N 1
ATOM 1496 C CA . GLU A 1 196 ? 2.473 -8.118 -28.172 1.00 92.38 196 GLU A CA 1
ATOM 1497 C C . GLU A 1 196 ? 2.834 -7.439 -26.850 1.00 92.38 196 GLU A C 1
ATOM 1499 O O . GLU A 1 196 ? 3.923 -7.631 -26.315 1.00 92.38 196 GLU A O 1
ATOM 1504 N N . ARG A 1 197 ? 1.943 -6.592 -26.337 1.00 93.00 197 ARG A N 1
ATOM 1505 C CA . ARG A 1 197 ? 2.163 -5.889 -25.067 1.00 93.00 197 ARG A CA 1
ATOM 1506 C C . ARG A 1 197 ? 2.063 -6.863 -23.892 1.00 93.00 197 ARG A C 1
ATOM 1508 O O . ARG A 1 197 ? 1.164 -7.701 -23.883 1.00 93.00 197 ARG A O 1
ATOM 1515 N N . ALA A 1 198 ? 2.928 -6.708 -22.891 1.00 91.50 198 ALA A N 1
ATOM 1516 C CA . ALA A 1 198 ? 2.988 -7.594 -21.728 1.00 91.50 198 ALA A CA 1
ATOM 1517 C C . ALA A 1 198 ? 1.647 -7.718 -20.996 1.00 91.50 198 ALA A C 1
ATOM 1519 O O . ALA A 1 198 ? 1.261 -8.831 -20.642 1.00 91.50 198 ALA A O 1
ATOM 1520 N N . TYR A 1 199 ? 0.879 -6.628 -20.877 1.00 92.62 199 TYR A N 1
ATOM 1521 C CA . TYR A 1 199 ? -0.442 -6.666 -20.236 1.00 92.62 199 TYR A CA 1
ATOM 1522 C C . TYR A 1 199 ? -1.421 -7.655 -20.897 1.00 92.62 199 TYR A C 1
ATOM 1524 O O . TYR A 1 199 ? -2.336 -8.134 -20.236 1.00 92.62 199 TYR A O 1
ATOM 1532 N N . ARG A 1 200 ? -1.248 -7.984 -22.189 1.00 93.31 200 ARG A N 1
ATOM 1533 C CA . ARG A 1 200 ? -2.099 -8.962 -22.895 1.00 93.31 200 ARG A CA 1
ATOM 1534 C C . ARG A 1 200 ? -1.792 -10.404 -22.510 1.00 93.31 200 ARG A C 1
ATOM 1536 O O . ARG A 1 200 ? -2.660 -11.259 -22.646 1.00 93.31 200 ARG A O 1
ATOM 1543 N N . GLN A 1 201 ? -0.573 -10.659 -22.045 1.00 91.38 201 GLN A N 1
ATOM 1544 C CA . GLN A 1 201 ? -0.130 -11.973 -21.580 1.00 91.38 201 GLN A CA 1
ATOM 1545 C C . GLN A 1 201 ? -0.232 -12.124 -20.061 1.00 91.38 201 GLN A C 1
ATOM 1547 O O . GLN A 1 201 ? -0.186 -13.244 -19.555 1.00 91.38 201 GLN A O 1
ATOM 1552 N N . MET A 1 202 ? -0.371 -11.018 -19.327 1.00 89.44 202 MET A N 1
ATOM 1553 C CA . MET A 1 202 ? -0.582 -11.041 -17.885 1.00 89.44 202 MET A CA 1
ATOM 1554 C C . MET A 1 202 ? -1.933 -11.678 -17.538 1.00 89.44 202 MET A C 1
ATOM 1556 O O . MET A 1 202 ? -2.969 -11.378 -18.131 1.00 89.44 202 MET A O 1
ATOM 1560 N N . GLY A 1 203 ? -1.928 -12.557 -16.535 1.00 92.81 203 GLY A N 1
ATOM 1561 C CA . GLY A 1 203 ? -3.159 -13.117 -15.985 1.00 92.81 203 GLY A CA 1
ATOM 1562 C C . GLY A 1 203 ? -3.994 -12.056 -15.262 1.00 92.81 203 GLY A C 1
ATOM 1563 O O . GLY A 1 203 ? -3.461 -11.075 -14.748 1.00 92.81 203 GLY A O 1
ATOM 1564 N N . LYS A 1 204 ? -5.309 -12.283 -15.151 1.00 95.31 204 LYS A N 1
ATOM 1565 C CA . LYS A 1 204 ? -6.240 -11.348 -14.487 1.00 95.31 204 LYS A CA 1
ATOM 1566 C C . LYS A 1 204 ? -5.830 -11.003 -13.051 1.00 95.31 204 LYS A C 1
ATOM 1568 O O . LYS A 1 204 ? -5.934 -9.850 -12.657 1.00 95.31 204 LYS A O 1
ATOM 1573 N N . LEU A 1 205 ? -5.344 -11.988 -12.291 1.00 93.25 205 LEU A N 1
ATOM 1574 C CA . LEU A 1 205 ? -4.876 -11.775 -10.917 1.00 93.25 205 LEU A CA 1
ATOM 1575 C C . LEU A 1 205 ? -3.611 -10.914 -10.861 1.00 93.25 205 LEU A C 1
ATOM 1577 O O . LEU A 1 205 ? -3.516 -10.046 -10.005 1.00 93.25 205 LEU A O 1
ATOM 1581 N N . ALA A 1 206 ? -2.675 -11.112 -11.794 1.00 91.75 206 ALA A N 1
ATOM 1582 C CA . ALA A 1 206 ? -1.470 -10.290 -11.878 1.00 91.75 206 ALA A CA 1
ATOM 1583 C C . ALA A 1 206 ? -1.815 -8.837 -12.237 1.00 91.75 206 ALA A C 1
ATOM 1585 O O . ALA A 1 206 ? -1.291 -7.924 -11.617 1.00 91.75 206 ALA A O 1
ATOM 1586 N N . LEU A 1 207 ? -2.751 -8.623 -13.169 1.00 93.88 207 LEU A N 1
ATOM 1587 C CA . LEU A 1 207 ? -3.241 -7.281 -13.509 1.00 93.88 207 LEU A CA 1
ATOM 1588 C C . LEU A 1 207 ? -3.951 -6.599 -12.332 1.00 93.88 207 LEU A C 1
ATOM 1590 O O . LEU A 1 207 ? -3.750 -5.412 -12.105 1.00 93.88 207 LEU A O 1
ATOM 1594 N N . ALA A 1 208 ? -4.777 -7.336 -11.585 1.00 96.12 208 ALA A N 1
ATOM 1595 C CA . ALA A 1 208 ? -5.442 -6.800 -10.399 1.00 96.12 208 ALA A CA 1
ATOM 1596 C C . ALA A 1 208 ? -4.435 -6.440 -9.295 1.00 96.12 208 ALA A C 1
ATOM 1598 O O . ALA A 1 208 ? -4.591 -5.416 -8.636 1.00 96.12 208 ALA A O 1
ATOM 1599 N N . PHE A 1 209 ? -3.398 -7.263 -9.119 1.00 95.06 209 PHE A N 1
ATOM 1600 C CA . PHE A 1 209 ? -2.314 -6.984 -8.185 1.00 95.06 209 PHE A CA 1
ATOM 1601 C C . PHE A 1 209 ? -1.502 -5.752 -8.605 1.00 95.06 209 PHE A C 1
ATOM 1603 O O . PHE A 1 209 ? -1.289 -4.877 -7.773 1.00 95.06 209 PHE A O 1
ATOM 1610 N N . GLU A 1 210 ? -1.133 -5.632 -9.885 1.00 94.50 210 GLU A N 1
ATOM 1611 C CA . GLU A 1 210 ? -0.443 -4.446 -10.415 1.00 94.50 210 GLU A CA 1
ATOM 1612 C C . GLU A 1 210 ? -1.269 -3.177 -10.172 1.00 94.50 210 GLU A C 1
ATOM 1614 O O . GLU A 1 210 ? -0.774 -2.211 -9.601 1.00 94.50 210 GLU A O 1
ATOM 1619 N N . ALA A 1 211 ? -2.567 -3.212 -10.494 1.00 96.25 211 ALA A N 1
ATOM 1620 C CA . ALA A 1 211 ? -3.464 -2.080 -10.275 1.00 96.25 211 ALA A CA 1
ATOM 1621 C C . ALA A 1 211 ? -3.588 -1.695 -8.790 1.00 96.25 211 ALA A C 1
ATOM 1623 O O . ALA A 1 211 ? -3.679 -0.512 -8.462 1.00 96.25 211 ALA A O 1
ATOM 1624 N N . LEU A 1 212 ? -3.595 -2.680 -7.885 1.00 96.50 212 LEU A N 1
ATOM 1625 C CA . LEU A 1 212 ? -3.600 -2.441 -6.443 1.00 96.50 212 LEU A CA 1
ATOM 1626 C C . LEU A 1 212 ? -2.303 -1.762 -5.983 1.00 96.50 212 LEU A C 1
ATOM 1628 O O . LEU A 1 212 ? -2.361 -0.784 -5.240 1.00 96.50 212 LEU A O 1
ATOM 1632 N N . VAL A 1 213 ? -1.149 -2.269 -6.422 1.00 96.50 213 VAL A N 1
ATOM 1633 C CA . VAL A 1 213 ? 0.166 -1.700 -6.094 1.00 96.50 213 VAL A CA 1
ATOM 1634 C C . VAL A 1 213 ? 0.280 -0.275 -6.633 1.00 96.50 213 VAL A C 1
ATOM 1636 O O . VAL A 1 213 ? 0.631 0.630 -5.879 1.00 96.50 213 VAL A O 1
ATOM 1639 N N . ASP A 1 214 ? -0.107 -0.041 -7.886 1.00 96.44 214 ASP A N 1
ATOM 1640 C CA . ASP A 1 214 ? -0.106 1.291 -8.492 1.00 96.44 214 ASP A CA 1
ATOM 1641 C C . ASP A 1 214 ? -1.019 2.260 -7.731 1.00 96.44 214 ASP A C 1
ATOM 1643 O O . ASP A 1 214 ? -0.634 3.400 -7.471 1.00 96.44 214 ASP A O 1
ATOM 1647 N N . ALA A 1 215 ? -2.207 1.816 -7.306 1.00 97.38 215 ALA A N 1
ATOM 1648 C CA . ALA A 1 215 ? -3.114 2.639 -6.507 1.00 97.38 215 ALA A CA 1
ATOM 1649 C C . ALA A 1 215 ? -2.503 3.036 -5.150 1.00 97.38 215 ALA A C 1
ATOM 1651 O O . ALA A 1 215 ? -2.665 4.178 -4.711 1.00 97.38 215 ALA A O 1
ATOM 1652 N N . ILE A 1 216 ? -1.776 2.123 -4.498 1.00 95.81 216 ILE A N 1
ATOM 1653 C CA . ILE A 1 216 ? -1.041 2.412 -3.258 1.00 95.81 216 ILE A CA 1
ATOM 1654 C C . ILE A 1 216 ? 0.064 3.443 -3.529 1.00 95.81 216 ILE A C 1
ATOM 1656 O O . ILE A 1 216 ? 0.158 4.443 -2.814 1.00 95.81 216 ILE A O 1
ATOM 1660 N N . THR A 1 217 ? 0.847 3.269 -4.594 1.00 96.44 217 THR A N 1
ATOM 1661 C CA . THR A 1 217 ? 1.914 4.208 -4.974 1.00 96.44 217 THR A CA 1
ATOM 1662 C C . THR A 1 217 ? 1.366 5.599 -5.315 1.00 96.44 217 THR A C 1
ATOM 1664 O O . THR A 1 217 ? 1.909 6.606 -4.861 1.00 96.44 217 THR A O 1
ATOM 1667 N N . ILE A 1 218 ? 0.239 5.685 -6.030 1.00 96.56 218 ILE A N 1
ATOM 1668 C CA . ILE A 1 218 ? -0.456 6.954 -6.310 1.00 96.56 218 ILE A CA 1
ATOM 1669 C C . ILE A 1 218 ? -0.913 7.622 -5.012 1.00 96.56 218 ILE A C 1
ATOM 1671 O O . ILE A 1 218 ? -0.754 8.832 -4.858 1.00 96.56 218 ILE A O 1
ATOM 1675 N N . LYS A 1 219 ? -1.449 6.852 -4.056 1.00 95.25 219 LYS A N 1
ATOM 1676 C CA . LYS A 1 219 ? -1.833 7.385 -2.743 1.00 95.25 219 LYS A CA 1
ATOM 1677 C C . LYS A 1 219 ? -0.627 7.973 -2.005 1.00 95.25 219 LYS A C 1
ATOM 1679 O O . LYS A 1 219 ? -0.767 9.025 -1.382 1.00 95.25 219 LYS A O 1
ATOM 1684 N N . HIS A 1 220 ? 0.542 7.337 -2.089 1.00 94.19 220 HIS A N 1
ATOM 1685 C CA . HIS A 1 220 ? 1.771 7.885 -1.514 1.00 94.19 220 HIS A CA 1
ATOM 1686 C C . HIS A 1 220 ? 2.175 9.207 -2.173 1.00 94.19 220 HIS A C 1
ATOM 1688 O O . HIS A 1 220 ? 2.453 10.163 -1.457 1.00 94.19 220 HIS A O 1
ATOM 1694 N N . ILE A 1 221 ? 2.124 9.306 -3.505 1.00 95.38 221 ILE A N 1
ATOM 1695 C CA . ILE A 1 221 ? 2.377 10.573 -4.216 1.00 95.38 221 ILE A CA 1
ATOM 1696 C C . ILE A 1 221 ? 1.397 11.658 -3.761 1.00 95.38 221 ILE A C 1
ATOM 1698 O O . ILE A 1 221 ? 1.820 12.760 -3.417 1.00 95.38 221 ILE A O 1
ATOM 1702 N N . ALA A 1 222 ? 0.100 11.340 -3.716 1.00 94.12 222 ALA A N 1
ATOM 1703 C CA . ALA A 1 222 ? -0.929 12.285 -3.299 1.00 94.12 222 ALA A CA 1
ATOM 1704 C C . ALA A 1 222 ? -0.636 12.839 -1.896 1.00 94.12 222 ALA A C 1
ATOM 1706 O O . ALA A 1 222 ? -0.643 14.055 -1.716 1.00 94.12 222 ALA A O 1
ATOM 1707 N N . ALA A 1 223 ? -0.287 11.968 -0.943 1.00 92.06 223 ALA A N 1
ATOM 1708 C CA . ALA A 1 223 ? 0.044 12.357 0.427 1.00 92.06 223 ALA A CA 1
ATOM 1709 C C . ALA A 1 223 ? 1.253 13.309 0.519 1.00 92.06 223 ALA A C 1
ATOM 1711 O O . ALA A 1 223 ? 1.241 14.223 1.343 1.00 92.06 223 ALA A O 1
ATOM 1712 N N . GLU A 1 224 ? 2.267 13.139 -0.335 1.00 90.06 224 GLU A N 1
ATOM 1713 C CA . GLU A 1 224 ? 3.432 14.038 -0.395 1.00 90.06 224 GLU A CA 1
ATOM 1714 C C . GLU A 1 224 ? 3.078 15.415 -0.983 1.00 90.06 224 GLU A C 1
ATOM 1716 O O . GLU A 1 224 ? 3.678 16.420 -0.602 1.00 90.06 224 GLU A O 1
ATOM 1721 N N . THR A 1 225 ? 2.089 15.471 -1.883 1.00 83.56 225 THR A N 1
ATOM 1722 C CA . THR A 1 225 ? 1.655 16.707 -2.562 1.00 83.56 225 THR A CA 1
ATOM 1723 C C . THR A 1 225 ? 0.560 17.494 -1.840 1.00 83.56 225 THR A C 1
ATOM 1725 O O . THR A 1 225 ? 0.467 18.697 -2.038 1.00 83.56 225 THR A O 1
ATOM 1728 N N . THR A 1 226 ? -0.277 16.860 -1.012 1.00 75.38 226 THR A N 1
ATOM 1729 C CA . THR A 1 226 ? -1.404 17.535 -0.329 1.00 75.38 226 THR A CA 1
ATOM 1730 C C . THR A 1 226 ? -1.033 18.201 0.995 1.00 75.38 226 THR A C 1
ATOM 1732 O O . THR A 1 226 ? -1.853 18.905 1.574 1.00 75.38 226 THR A O 1
ATOM 1735 N N . LEU A 1 227 ? 0.174 17.960 1.506 1.00 55.59 227 LEU A N 1
ATOM 1736 C CA . LEU A 1 227 ? 0.691 18.641 2.691 1.00 55.59 227 LEU A CA 1
ATOM 1737 C C . LEU A 1 227 ? 1.403 19.930 2.250 1.00 55.59 227 LEU A C 1
ATOM 1739 O O . LEU A 1 227 ? 2.633 19.961 2.232 1.00 55.59 227 LEU A O 1
ATOM 1743 N N . GLU A 1 228 ? 0.654 20.963 1.873 1.00 41.16 228 GLU A N 1
ATOM 1744 C CA . GLU A 1 228 ? 1.146 22.349 1.754 1.00 41.16 228 GLU A CA 1
ATOM 1745 C C . GLU A 1 228 ? 0.641 23.198 2.923 1.00 41.16 228 GLU A C 1
ATOM 1747 O O . GLU A 1 228 ? -0.566 23.107 3.246 1.00 41.16 228 GLU A O 1
#

Foldseek 3Di:
DDDPQQALVLLLVLLVVQLVVQLVLLVPPPPDPVSSVVSSVVSNVVSVVLSVCCVVVVDPSVVSNVVSVVSSVVVVLQSVLLVLLVLLLVQLVVLLVCLVVLCVVDDDPSPVLSVLSNVLSVQSNVQSVVDVVVGDVDDGDGGDVLVVLCVVVVHNLRSLLVSLVVVLVSLVCQQQDKDFDPPDDPPDDPDPVGIDGNVVVDDPVRVVSSVVNNVVSVVSNVVSVVPD

Sequence (228 aa):
MNDERCDIHDVTKAASDLVAFGCSIGATQLYDSFLQLQFSSIVSSYANEIIQAVDEGLISARQGLQKIRDEHAELSSKAMFYTQNGIGILAGAMQVQTGASLLRNSRGIKLTSGLTYVAHGANNIYENAGNIYNGPDAPSTVGPIRKTYQHLAENTKTGNTIYYSVDLGLSAFSAMSLVRKNYTLELFRKDPINYERAYRQMGKLALAFEALVDAITIKHIAAETTLE

Secondary structure (DSSP, 8-state):
-------HHHHHHHHHHHHHHHHHHHHHH--SHHHHHHHHHHHHHHHHHHHHHHHTTSS-HHHHHHHHHHHHHHHHHHHHHHHHHHHHHHHHHHHHHHHHHHHTT--THHHHHHHHHHHHHHHHHHHHHHHHHH-TTSPPP--HHHHHHHHHTTSHHHHHHHHHHHHHHHHHHHHHSEEEPTT---SSTT-TTTEEEHHHHS-HHHHHHHHHHHHHHHHHHHHHHH--

pLDDT: mean 92.31, std 9.56, range [36.75, 98.69]